Protein AF-A0A0N8R013-F1 (afdb_monomer)

InterPro domains:
  IPR040677 Large polyvalent protein-associated domain 7 [PF18821] (112-207)

Foldseek 3Di:
DLVVLVVPDPDPVVNVVVVVVVVVVVVVVVVVVVVVVVVVCVVCVVVVNNDPDDPLVVLVVVLVVQDQVSLLVLLVVVVVVCVVPPDPDDDAAAKKFDDDSQTATQDDDPQWDWDADSSSKIFTDGPNHGQWIDSRRMIHGDQADPDPVRLVSLLVVQVVRQRTPQPAIDTGHDPVSLLSNLLSQLVCVLVPDPGHRDHDDPVSNVSSVVSNVVSCVVVVVVPPPPPPPDDDDDDDDDDDDDDDDDDDDDDDD

Sequence (253 aa):
MKADVKRSQHDPLLRKLLYRVAEFDRMKAMAELRIELRDERQALAENGLLRPLAYRPWVEQQALRGDVAAVSQLRGFVYREKRKGRTPDGGFDRLIQCGQADDSAVYHLRSYTSHLHRDGTVEYLRDGRAGVIDRGDFVHVKPGFNDDDELDNYRLAANLVSTKSGDAVRIIGDDQFVDQVLDAGCGVNHRGSQYVFQVTDPDQMARYDVIEKDHRQYYGYDEPEVSTHSPARHDPVEDVPDDDYQPPRPFVG

Radius of gyration: 36.36 Å; Cα contacts (8 Å, |Δi|>4): 286; chains: 1; bounding box: 76×86×110 Å

Solvent-accessible surface area (backbone atoms only — not comparable to full-atom values): 14776 Å² total; per-residue (Å²): 107,76,71,52,44,65,74,74,42,86,55,68,68,60,42,55,51,53,52,50,50,57,49,48,52,50,52,50,54,53,49,53,53,50,50,52,55,47,53,52,49,48,53,30,47,77,70,63,58,68,51,81,68,56,69,67,66,44,33,53,54,39,30,76,74,50,37,42,70,28,33,46,50,30,34,52,53,46,54,59,53,45,72,76,55,84,69,80,85,70,91,75,70,38,30,36,38,39,30,88,81,32,62,54,56,81,77,87,46,98,80,40,52,74,47,78,45,90,55,37,36,35,34,33,21,43,99,89,41,71,30,35,38,38,59,43,35,37,36,39,49,44,78,45,62,102,54,100,58,42,59,52,37,33,35,50,50,28,55,54,52,15,64,31,83,58,86,34,25,42,74,42,55,56,72,68,58,46,50,50,35,43,49,28,21,43,57,44,45,75,68,65,50,98,42,63,51,62,62,64,41,70,68,58,39,58,50,38,61,52,48,43,52,53,49,33,64,74,73,48,74,76,60,72,85,76,75,85,72,75,82,78,82,83,78,89,79,90,80,86,81,88,82,91,85,83,84,86,79,87,85,87,133

Organism: Pseudomonas cannabina (NCBI:txid86840)

Structure (mmCIF, N/CA/C/O backbone):
data_AF-A0A0N8R013-F1
#
_entry.id   AF-A0A0N8R013-F1
#
loop_
_atom_site.group_PDB
_atom_site.id
_atom_site.type_symbol
_atom_site.label_atom_id
_atom_site.label_alt_id
_atom_site.label_comp_id
_atom_site.label_asym_id
_atom_site.label_entity_id
_atom_site.label_seq_id
_atom_site.pdbx_PDB_ins_code
_atom_site.Cartn_x
_atom_site.Cartn_y
_atom_site.Cartn_z
_atom_site.occupancy
_atom_site.B_iso_or_equiv
_atom_site.auth_seq_id
_atom_site.auth_comp_id
_atom_site.auth_asym_id
_atom_site.auth_atom_id
_atom_site.pdbx_PDB_model_num
ATOM 1 N N . MET A 1 1 ? -40.712 12.453 39.302 1.00 65.19 1 MET A N 1
ATOM 2 C CA . MET A 1 1 ? -41.596 11.470 39.975 1.00 65.19 1 MET A CA 1
ATOM 3 C C . MET A 1 1 ? -41.711 11.668 41.495 1.00 65.19 1 MET A C 1
ATOM 5 O O . MET A 1 1 ? -42.765 12.098 41.935 1.00 65.19 1 MET A O 1
ATOM 9 N N . LYS A 1 2 ? -40.688 11.418 42.342 1.00 68.75 2 LYS A N 1
ATOM 10 C CA . LYS A 1 2 ? -40.836 11.578 43.819 1.00 68.75 2 LYS A CA 1
ATOM 11 C C . LYS A 1 2 ? -41.157 13.021 44.269 1.00 68.75 2 LYS A C 1
ATOM 13 O O . LYS A 1 2 ? -41.938 13.209 45.197 1.00 68.75 2 LYS A O 1
ATOM 18 N N . ALA A 1 3 ? -40.588 14.032 43.603 1.00 71.62 3 ALA A N 1
ATOM 19 C CA . ALA A 1 3 ? -40.887 15.447 43.863 1.00 71.62 3 ALA A CA 1
ATOM 20 C C . ALA A 1 3 ? -42.329 15.828 43.472 1.00 71.62 3 ALA A C 1
ATOM 22 O O . ALA A 1 3 ? -42.979 16.598 44.178 1.00 71.62 3 ALA A O 1
ATOM 23 N N . ASP A 1 4 ? -42.849 15.219 42.405 1.00 74.00 4 ASP A N 1
ATOM 24 C CA . ASP A 1 4 ? -44.206 15.446 41.898 1.00 74.00 4 ASP A CA 1
ATOM 25 C C . ASP A 1 4 ? -45.257 14.772 42.788 1.00 74.00 4 ASP A C 1
ATOM 27 O O . ASP A 1 4 ? -46.299 15.355 43.070 1.00 74.00 4 ASP A O 1
ATOM 31 N N . VAL A 1 5 ? -44.945 13.591 43.338 1.00 72.31 5 VAL A N 1
ATOM 32 C CA . VAL A 1 5 ? -45.775 12.882 44.333 1.00 72.31 5 VAL A CA 1
ATOM 33 C C . VAL A 1 5 ? -45.939 13.702 45.621 1.00 72.31 5 VAL A C 1
ATOM 35 O O . VAL A 1 5 ? -47.019 13.730 46.208 1.00 72.31 5 VAL A O 1
ATOM 38 N N . LYS A 1 6 ? -44.895 14.424 46.056 1.00 71.50 6 LYS A N 1
ATOM 39 C CA . LYS A 1 6 ? -44.961 15.302 47.239 1.00 71.50 6 LYS A CA 1
ATOM 40 C C . LYS A 1 6 ? -45.811 16.558 46.999 1.00 71.50 6 LYS A C 1
ATOM 42 O O . LYS A 1 6 ? -46.414 17.051 47.948 1.00 71.50 6 LYS A O 1
ATOM 47 N N . ARG A 1 7 ? -45.839 17.070 45.762 1.00 72.38 7 ARG A N 1
ATOM 48 C CA . ARG A 1 7 ? -46.610 18.262 45.360 1.00 72.38 7 ARG A CA 1
ATOM 49 C C . ARG A 1 7 ? -48.082 17.962 45.066 1.00 72.38 7 ARG A C 1
ATOM 51 O O . ARG A 1 7 ? -48.918 18.815 45.321 1.00 72.38 7 ARG A O 1
ATOM 58 N N . SER A 1 8 ? -48.387 16.778 44.539 1.00 75.31 8 SER A N 1
ATOM 59 C CA . SER A 1 8 ? -49.737 16.408 44.083 1.00 75.31 8 SER A CA 1
ATOM 60 C C . SER A 1 8 ? -50.590 15.704 45.138 1.00 75.31 8 SER A C 1
ATOM 62 O O . SER A 1 8 ? -51.810 15.786 45.062 1.00 75.31 8 SER A O 1
ATOM 64 N N . GLN A 1 9 ? -49.982 15.019 46.116 1.00 73.44 9 GLN A N 1
ATOM 65 C CA . GLN A 1 9 ? -50.720 14.195 47.079 1.00 73.44 9 GLN A CA 1
ATOM 66 C C . GLN A 1 9 ? -50.457 14.612 48.531 1.00 73.44 9 GLN A C 1
ATOM 68 O O . GLN A 1 9 ? -49.343 14.483 49.062 1.00 73.44 9 GLN A O 1
ATOM 73 N N . HIS A 1 10 ? -51.509 15.099 49.197 1.00 74.94 10 HIS A N 1
ATOM 74 C CA . HIS A 1 10 ? -51.456 15.535 50.595 1.00 74.94 10 HIS A CA 1
ATOM 75 C C . HIS A 1 10 ? -51.678 14.410 51.615 1.00 74.94 10 HIS A C 1
ATOM 77 O O . HIS A 1 10 ? -51.110 14.508 52.703 1.00 74.94 10 HIS A O 1
ATOM 83 N N . ASP A 1 11 ? -52.371 13.322 51.253 1.00 88.44 11 ASP A N 1
ATOM 84 C CA . ASP A 1 11 ? -52.538 12.145 52.118 1.00 88.44 11 ASP A CA 1
ATOM 85 C C . ASP A 1 11 ? -51.186 11.417 52.353 1.00 88.44 11 ASP A C 1
ATOM 87 O O . ASP A 1 11 ? -50.547 10.958 51.393 1.00 88.44 11 ASP A O 1
ATOM 91 N N . PRO A 1 12 ? -50.722 11.290 53.616 1.00 85.56 12 PRO A N 1
ATOM 92 C CA . PRO A 1 12 ? -49.479 10.601 53.961 1.00 85.56 12 PRO A CA 1
ATOM 93 C C . PRO A 1 12 ? -49.432 9.123 53.551 1.00 85.56 12 PRO A C 1
ATOM 95 O O . PRO A 1 12 ? -48.361 8.636 53.168 1.00 85.56 12 PRO A O 1
ATOM 98 N N . LEU A 1 13 ? -50.555 8.401 53.636 1.00 89.19 13 LEU A N 1
ATOM 99 C CA . LEU A 1 13 ? -50.599 6.965 53.350 1.00 89.19 13 LEU A CA 1
ATOM 100 C C . LEU A 1 13 ? -50.433 6.720 51.847 1.00 89.19 13 LEU A C 1
ATOM 102 O O . LEU A 1 13 ? -49.587 5.923 51.430 1.00 89.19 13 LEU A O 1
ATOM 106 N N . LEU A 1 14 ? -51.167 7.483 51.035 1.00 85.19 14 LEU A N 1
ATOM 107 C CA . LEU A 1 14 ? -51.080 7.436 49.579 1.00 85.19 14 LEU A CA 1
ATOM 108 C C . LEU A 1 14 ? -49.683 7.829 49.079 1.00 85.19 14 LEU A C 1
ATOM 110 O O . LEU A 1 14 ? -49.119 7.169 48.207 1.00 85.19 14 LEU A O 1
ATOM 114 N N . ARG A 1 15 ? -49.060 8.842 49.693 1.00 85.75 15 ARG A N 1
ATOM 115 C CA . ARG A 1 15 ? -47.679 9.242 49.382 1.00 85.75 15 ARG A CA 1
ATOM 116 C C . ARG A 1 15 ? -46.680 8.105 49.617 1.00 85.75 15 ARG A C 1
ATOM 118 O O . ARG A 1 15 ? -45.784 7.890 48.801 1.00 85.75 15 ARG A O 1
ATOM 125 N N . LYS A 1 16 ? -46.837 7.357 50.716 1.00 88.81 16 LYS A N 1
ATOM 126 C CA . LYS A 1 16 ? -45.986 6.202 51.044 1.00 88.81 16 LYS A CA 1
ATOM 127 C C . LYS A 1 16 ? -46.142 5.074 50.023 1.00 88.81 16 LYS A C 1
ATOM 129 O O . LYS A 1 16 ? -45.138 4.480 49.636 1.00 88.81 16 LYS A O 1
ATOM 134 N N . LEU A 1 17 ? -47.366 4.805 49.566 1.00 89.06 17 LEU A N 1
ATOM 135 C CA . LEU A 1 17 ? -47.630 3.824 48.509 1.00 89.06 17 LEU A CA 1
ATOM 136 C C . LEU A 1 17 ? -46.992 4.246 47.181 1.00 89.06 17 LEU A C 1
ATOM 138 O O . LEU A 1 17 ? -46.259 3.464 46.581 1.00 89.06 17 LEU A O 1
ATOM 142 N N . LEU A 1 18 ? -47.168 5.503 46.773 1.00 87.56 18 LEU A N 1
ATOM 143 C CA . LEU A 1 18 ? -46.591 6.028 45.532 1.00 87.56 18 LEU A CA 1
ATOM 144 C C . LEU A 1 18 ? -45.057 6.027 45.538 1.00 87.56 18 LEU A C 1
ATOM 146 O O . LEU A 1 18 ? -44.434 5.786 44.507 1.00 87.56 18 LEU A O 1
ATOM 150 N N . TYR A 1 19 ? -44.420 6.240 46.693 1.00 88.50 19 TYR A N 1
ATOM 151 C CA . TYR A 1 19 ? -42.968 6.089 46.804 1.00 88.50 19 TYR A CA 1
ATOM 152 C C . TYR A 1 19 ? -42.493 4.650 46.627 1.00 88.50 19 TYR A C 1
ATOM 154 O O . TYR A 1 19 ? -41.439 4.457 46.024 1.00 88.50 19 TYR A O 1
ATOM 162 N N . ARG A 1 20 ? -43.254 3.665 47.119 1.00 90.75 20 ARG A N 1
ATOM 163 C CA . ARG A 1 20 ? -42.946 2.244 46.913 1.00 90.75 20 ARG A CA 1
ATOM 164 C C . ARG A 1 20 ? -43.114 1.839 45.453 1.00 90.75 20 ARG A C 1
ATOM 166 O O . ARG A 1 20 ? -42.266 1.126 44.938 1.00 90.75 20 ARG A O 1
ATOM 173 N N . VAL A 1 21 ? -44.149 2.342 44.778 1.00 91.69 21 VAL A N 1
ATOM 174 C CA . VAL A 1 21 ? -44.335 2.134 43.331 1.00 91.69 21 VAL A CA 1
ATOM 175 C C . VAL A 1 21 ? -43.169 2.745 42.552 1.00 91.69 21 VAL A C 1
ATOM 177 O O . VAL A 1 21 ? -42.536 2.051 41.772 1.00 91.69 21 VAL A O 1
ATOM 180 N N . ALA A 1 22 ? -42.780 3.989 42.852 1.00 89.06 22 ALA A N 1
ATOM 181 C CA . ALA A 1 22 ? -41.621 4.625 42.217 1.00 89.06 22 ALA A CA 1
ATOM 182 C C . ALA A 1 22 ? -40.300 3.867 42.448 1.00 89.06 22 ALA A C 1
ATOM 184 O O . ALA A 1 22 ? -39.391 3.908 41.620 1.00 89.06 22 ALA A O 1
ATOM 185 N N . GLU A 1 23 ? -40.153 3.229 43.609 1.00 89.81 23 GLU A N 1
ATOM 186 C CA . GLU A 1 23 ? -39.003 2.382 43.914 1.00 89.81 23 GLU A CA 1
ATOM 187 C C . GLU A 1 23 ? -39.045 1.068 43.130 1.00 89.81 23 GLU A C 1
ATOM 189 O O . GLU A 1 23 ? -38.030 0.676 42.559 1.00 89.81 23 GLU A O 1
ATOM 194 N N . PHE A 1 24 ? -40.216 0.441 43.029 1.00 94.56 24 PHE A N 1
ATOM 195 C CA . PHE A 1 24 ? -40.428 -0.747 42.210 1.00 94.56 24 PHE A CA 1
ATOM 196 C C . PHE A 1 24 ? -40.159 -0.472 40.726 1.00 94.56 24 PHE A C 1
ATOM 198 O O . PHE A 1 24 ? -39.414 -1.219 40.100 1.00 94.56 24 PHE A O 1
ATOM 205 N N . ASP A 1 25 ? -40.665 0.636 40.186 1.00 90.88 25 ASP A N 1
ATOM 206 C CA . ASP A 1 25 ? -40.427 1.042 38.797 1.00 90.88 25 ASP A CA 1
ATOM 207 C C . ASP A 1 25 ? -38.938 1.279 38.534 1.00 90.88 25 ASP A C 1
ATOM 209 O O . ASP A 1 25 ? -38.401 0.866 37.507 1.00 90.88 25 ASP A O 1
ATOM 213 N N . ARG A 1 26 ? -38.226 1.874 39.501 1.00 91.69 26 ARG A N 1
ATOM 214 C CA . ARG A 1 26 ? -36.769 2.021 39.426 1.00 91.69 26 ARG A CA 1
ATOM 215 C C . ARG A 1 26 ? -36.068 0.662 39.418 1.00 91.69 26 ARG A C 1
ATOM 217 O O . ARG A 1 26 ? -35.121 0.482 38.658 1.00 91.69 26 ARG A O 1
ATOM 224 N N . MET A 1 27 ? -36.499 -0.280 40.257 1.00 93.19 27 MET A N 1
ATOM 225 C CA . MET A 1 27 ? -35.933 -1.633 40.287 1.00 93.19 27 MET A CA 1
ATOM 226 C C . MET A 1 27 ? -36.203 -2.386 38.984 1.00 93.19 27 MET A C 1
ATOM 228 O O . MET A 1 27 ? -35.297 -3.046 38.479 1.00 93.19 27 MET A O 1
ATOM 232 N N . LYS A 1 28 ? -37.406 -2.242 38.421 1.00 95.88 28 LYS A N 1
ATOM 233 C CA . LYS A 1 28 ? -37.788 -2.816 37.132 1.00 95.88 28 LYS A CA 1
ATOM 234 C C . LYS A 1 28 ? -36.917 -2.262 36.003 1.00 95.88 28 LYS A C 1
ATOM 236 O O . LYS A 1 28 ? -36.268 -3.047 35.323 1.00 95.88 28 LYS A O 1
ATOM 241 N N . ALA A 1 29 ? -36.788 -0.939 35.902 1.00 92.81 29 ALA A N 1
ATOM 242 C CA . ALA A 1 29 ? -35.924 -0.298 34.909 1.00 92.81 29 ALA A CA 1
ATOM 243 C C . ALA A 1 29 ? -34.449 -0.715 35.063 1.00 92.81 29 ALA A C 1
ATOM 245 O O . ALA A 1 29 ? -33.752 -0.962 34.085 1.00 92.81 29 ALA A O 1
ATOM 246 N N . MET A 1 30 ? -33.955 -0.854 36.300 1.00 92.50 30 MET A N 1
ATOM 247 C CA . MET A 1 30 ? -32.600 -1.366 36.547 1.00 92.50 30 MET A CA 1
ATOM 248 C C . MET A 1 30 ? -32.435 -2.842 36.161 1.00 92.50 30 MET A C 1
ATOM 250 O O . MET A 1 30 ? -31.331 -3.249 35.803 1.00 92.50 30 MET A O 1
ATOM 254 N N . ALA A 1 31 ? -33.482 -3.659 36.288 1.00 93.44 31 ALA A N 1
ATOM 255 C CA . ALA A 1 31 ? -33.454 -5.059 35.881 1.00 93.44 31 ALA A CA 1
ATOM 256 C C . ALA A 1 31 ? -33.470 -5.194 34.353 1.00 93.44 31 ALA A C 1
ATOM 258 O O . ALA A 1 31 ? -32.669 -5.956 33.823 1.00 93.44 31 ALA A O 1
ATOM 259 N N . GLU A 1 32 ? -34.302 -4.410 33.665 1.00 95.50 32 GLU A N 1
ATOM 260 C CA . GLU A 1 32 ? -34.351 -4.333 32.197 1.00 95.50 32 GLU A CA 1
ATOM 261 C C . GLU A 1 32 ? -32.985 -3.925 31.626 1.00 95.50 32 GLU A C 1
ATOM 263 O O . GLU A 1 32 ? -32.400 -4.683 30.856 1.00 95.50 32 GLU A O 1
ATOM 268 N N . LEU A 1 33 ? -32.383 -2.843 32.136 1.00 93.12 33 LEU A N 1
ATOM 269 C CA . LEU A 1 33 ? -31.037 -2.406 31.730 1.00 93.12 33 LEU A CA 1
ATOM 270 C C . LEU A 1 33 ? -29.953 -3.474 31.947 1.00 93.12 33 LEU A C 1
ATOM 272 O O . LEU A 1 33 ? -28.974 -3.544 31.210 1.00 93.12 33 LEU A O 1
ATOM 276 N N . ARG A 1 34 ? -30.078 -4.307 32.988 1.00 93.06 34 ARG A N 1
ATOM 277 C CA . ARG A 1 34 ? -29.119 -5.397 33.238 1.00 93.06 34 ARG A CA 1
ATOM 278 C C . ARG A 1 34 ? -29.273 -6.547 32.253 1.00 93.06 34 ARG A C 1
ATOM 280 O O . ARG A 1 34 ? -28.273 -7.201 31.969 1.00 93.06 34 ARG A O 1
ATOM 287 N N . ILE A 1 35 ? -30.495 -6.817 31.803 1.00 94.75 35 ILE A N 1
ATOM 288 C CA . ILE A 1 35 ? -30.769 -7.824 30.777 1.00 94.75 35 ILE A CA 1
ATOM 289 C C . ILE A 1 35 ? -30.205 -7.324 29.447 1.00 94.75 35 ILE A C 1
ATOM 291 O O . ILE A 1 35 ? -29.377 -8.016 28.868 1.00 94.75 35 ILE A O 1
ATOM 295 N N . GLU A 1 36 ? -30.505 -6.082 29.060 1.00 93.00 36 GLU A N 1
ATOM 296 C CA . GLU A 1 36 ? -29.951 -5.452 27.852 1.00 93.00 36 GLU A CA 1
ATOM 297 C C . GLU A 1 36 ? -28.416 -5.478 27.843 1.00 93.00 36 GLU A C 1
ATOM 299 O O . GLU A 1 36 ? -27.806 -5.996 26.913 1.00 93.00 36 GLU A O 1
ATOM 304 N N . LEU A 1 37 ? -27.765 -5.036 28.927 1.00 90.06 37 LEU A N 1
ATOM 305 C CA . LEU A 1 37 ? -26.299 -5.074 29.035 1.00 90.06 37 LEU A CA 1
ATOM 306 C C . LEU A 1 37 ? -25.720 -6.491 28.982 1.00 90.06 37 LEU A C 1
ATOM 308 O O . LEU A 1 37 ? -24.569 -6.680 28.579 1.00 90.06 37 LEU A O 1
ATOM 312 N N . ARG A 1 38 ? -26.461 -7.492 29.463 1.00 91.75 38 ARG A N 1
ATOM 313 C CA . ARG A 1 38 ? -26.035 -8.890 29.388 1.00 91.75 38 ARG A CA 1
ATOM 314 C C . ARG A 1 38 ? -26.125 -9.391 27.951 1.00 91.75 38 ARG A C 1
ATOM 316 O O . ARG A 1 38 ? -25.170 -10.022 27.503 1.00 91.75 38 ARG A O 1
ATOM 323 N N . ASP A 1 39 ? -27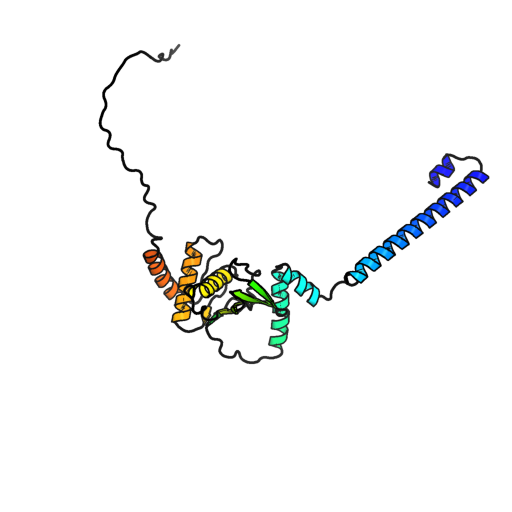.210 -9.081 27.256 1.00 91.81 39 ASP A N 1
ATOM 324 C CA . ASP A 1 39 ? -27.435 -9.482 25.870 1.00 91.81 39 ASP A CA 1
ATOM 325 C C . ASP A 1 39 ? -26.431 -8.790 24.934 1.00 91.81 39 ASP A C 1
ATOM 327 O O . ASP A 1 39 ? -25.806 -9.451 24.108 1.00 91.81 39 ASP A O 1
ATOM 331 N N . GLU A 1 40 ? -26.147 -7.499 25.140 1.00 86.81 40 GLU A N 1
ATOM 332 C CA . GLU A 1 40 ? -25.091 -6.770 24.422 1.00 86.81 40 GLU A CA 1
ATOM 333 C C . GLU A 1 40 ? -23.706 -7.388 24.648 1.00 86.81 40 GLU A C 1
ATOM 335 O O . GLU A 1 40 ? -22.945 -7.604 23.702 1.00 86.81 40 GLU A O 1
ATOM 340 N N . ARG A 1 41 ? -23.360 -7.718 25.901 1.00 84.00 41 ARG A N 1
ATOM 341 C CA . ARG A 1 41 ? -22.095 -8.405 26.206 1.00 84.00 41 ARG A CA 1
ATOM 342 C C . ARG A 1 41 ? -22.038 -9.781 25.562 1.00 84.00 41 ARG A C 1
ATOM 344 O O . ARG A 1 41 ? -20.975 -10.176 25.097 1.00 84.00 41 ARG A O 1
ATOM 351 N N . GLN A 1 42 ? -23.143 -10.513 25.535 1.00 84.06 42 GLN A N 1
ATOM 352 C CA . GLN A 1 42 ? -23.190 -11.818 24.896 1.00 84.06 42 GLN A CA 1
ATOM 353 C C . GLN A 1 42 ? -23.008 -11.695 23.377 1.00 84.06 42 GLN A C 1
ATOM 355 O O . GLN A 1 42 ? -22.158 -12.387 22.824 1.00 84.06 42 GLN A O 1
ATOM 360 N N . ALA A 1 43 ? -23.672 -10.736 22.730 1.00 84.31 43 ALA A N 1
ATOM 361 C CA . ALA A 1 43 ? -23.483 -10.446 21.311 1.00 84.31 43 ALA A CA 1
ATOM 362 C C . ALA A 1 43 ? -22.032 -10.038 20.991 1.00 84.31 43 ALA A C 1
ATOM 364 O O . ALA A 1 43 ? -21.447 -10.499 20.012 1.00 84.31 43 ALA A O 1
ATOM 365 N N . LEU A 1 44 ? -21.395 -9.214 21.830 1.00 80.31 44 LEU A N 1
ATOM 366 C CA . LEU A 1 44 ? -19.976 -8.869 21.674 1.00 80.31 44 LEU A CA 1
ATOM 367 C C . LEU A 1 44 ? -19.047 -10.078 21.886 1.00 80.31 44 LEU A C 1
ATOM 369 O O . LEU A 1 44 ? -18.001 -10.157 21.240 1.00 80.31 44 LEU A O 1
ATOM 373 N N . ALA A 1 45 ? -19.405 -11.020 22.765 1.00 77.81 45 ALA A N 1
ATOM 374 C CA . ALA A 1 45 ? -18.656 -12.259 22.984 1.00 77.81 45 ALA A CA 1
ATOM 375 C C . ALA A 1 45 ? -18.771 -13.224 21.805 1.00 77.81 45 ALA A C 1
ATOM 377 O O . ALA A 1 45 ? -17.749 -13.736 21.353 1.00 77.81 45 ALA A O 1
ATOM 378 N N . GLU A 1 46 ? -19.981 -13.433 21.289 1.00 77.06 46 GLU A N 1
ATOM 379 C CA . GLU A 1 46 ? -20.249 -14.273 20.117 1.00 77.06 46 GLU A CA 1
ATOM 380 C C . GLU A 1 46 ? -19.527 -13.736 18.873 1.00 77.06 46 GLU A C 1
ATOM 382 O O . GLU A 1 46 ? -18.934 -14.502 18.119 1.00 77.06 46 GLU A O 1
ATOM 387 N N . ASN A 1 47 ? -19.461 -12.409 18.728 1.00 75.25 47 ASN A N 1
ATOM 388 C CA . ASN A 1 47 ? -18.691 -11.741 17.676 1.00 75.25 47 ASN A CA 1
ATOM 389 C C . ASN A 1 47 ? -17.170 -11.696 17.940 1.00 75.25 47 ASN A C 1
ATOM 391 O O . ASN A 1 47 ? -16.419 -11.182 17.113 1.00 75.25 47 ASN A O 1
ATOM 395 N N . GLY A 1 48 ? -16.690 -12.174 19.095 1.00 71.06 48 GLY A N 1
ATOM 396 C CA . GLY A 1 48 ? -15.269 -12.138 19.468 1.00 71.06 48 GLY A CA 1
ATOM 397 C C . GLY A 1 48 ? -14.702 -10.735 19.743 1.00 71.06 48 GLY A C 1
ATOM 398 O O . GLY A 1 48 ? -13.492 -10.583 19.893 1.00 71.06 48 GLY A O 1
ATOM 399 N N . LEU A 1 49 ? -15.559 -9.714 19.842 1.00 73.38 49 LEU A N 1
ATOM 400 C CA . LEU A 1 49 ? -15.216 -8.301 20.061 1.00 73.38 49 LEU A CA 1
ATOM 401 C C . LEU A 1 49 ? -15.241 -7.892 21.542 1.00 73.38 49 LEU A C 1
ATOM 403 O O . LEU A 1 49 ? -14.959 -6.743 21.877 1.00 73.38 49 LEU A O 1
ATOM 407 N N . LEU A 1 50 ? -15.575 -8.821 22.446 1.00 67.69 50 LEU A N 1
ATOM 408 C CA . LEU A 1 50 ? -15.667 -8.568 23.889 1.00 67.69 50 LEU A CA 1
ATOM 409 C C . LEU A 1 50 ? -14.368 -8.014 24.485 1.00 67.69 50 LEU A C 1
ATOM 411 O O . LEU A 1 50 ? -14.387 -7.262 25.460 1.00 67.69 50 LEU A O 1
ATOM 415 N N . ARG A 1 51 ? -13.230 -8.426 23.922 1.00 69.06 51 ARG A N 1
ATOM 416 C CA . ARG A 1 51 ? -11.927 -7.847 24.230 1.00 69.06 51 ARG A CA 1
ATOM 417 C C . ARG A 1 51 ? -11.466 -7.021 23.039 1.00 69.06 51 ARG A C 1
ATOM 419 O O . ARG A 1 51 ? -11.577 -7.501 21.911 1.00 69.06 51 ARG A O 1
ATOM 426 N N . PRO A 1 52 ? -10.873 -5.837 23.280 1.00 71.25 52 PRO A N 1
ATOM 427 C CA . PRO A 1 52 ? -10.094 -5.166 22.257 1.00 71.25 52 PRO A CA 1
ATOM 428 C C . PRO A 1 52 ? -9.099 -6.159 21.658 1.00 71.25 52 PRO A C 1
ATOM 430 O O . PRO A 1 52 ? -8.431 -6.896 22.394 1.00 71.25 52 PRO A O 1
ATOM 433 N N . LEU A 1 53 ? -9.026 -6.194 20.329 1.00 76.06 53 LEU A N 1
ATOM 434 C CA . LEU A 1 53 ? -8.026 -6.989 19.630 1.00 76.06 53 LEU A CA 1
ATOM 435 C C . LEU A 1 53 ? -6.633 -6.622 20.147 1.00 76.06 53 LEU A C 1
ATOM 437 O O . LEU A 1 53 ? -6.353 -5.466 20.473 1.00 76.06 53 LEU A O 1
ATOM 441 N N . ALA A 1 54 ? -5.741 -7.610 20.200 1.00 83.88 54 ALA A N 1
ATOM 442 C CA . ALA A 1 54 ? -4.335 -7.315 20.427 1.00 83.88 54 ALA A CA 1
ATOM 443 C C . ALA A 1 54 ? -3.823 -6.386 19.311 1.00 83.88 54 ALA A C 1
ATOM 445 O O . ALA A 1 54 ? -4.295 -6.451 18.174 1.00 83.88 54 ALA A O 1
ATOM 446 N N . TYR A 1 55 ? -2.844 -5.537 19.635 1.00 86.69 55 TYR A N 1
ATOM 447 C CA . TYR A 1 55 ? -2.374 -4.483 18.729 1.00 86.69 55 TYR A CA 1
ATOM 448 C C . TYR A 1 55 ? -2.004 -5.013 17.335 1.00 86.69 55 TYR A C 1
ATOM 450 O O . TYR A 1 55 ? -2.441 -4.456 16.338 1.00 86.69 55 TYR A O 1
ATOM 458 N N . ARG A 1 56 ? -1.280 -6.138 17.250 1.00 87.38 56 ARG A N 1
ATOM 459 C CA . ARG A 1 56 ? -0.870 -6.728 15.964 1.00 87.38 56 ARG A CA 1
ATOM 460 C C . ARG A 1 56 ? -2.063 -7.215 15.109 1.00 87.38 56 ARG A C 1
ATOM 462 O O . ARG A 1 56 ? -2.181 -6.723 13.994 1.00 87.38 56 ARG A O 1
ATOM 469 N N . PRO A 1 57 ? -2.991 -8.061 15.606 1.00 87.88 57 PRO A N 1
ATOM 470 C CA . PRO A 1 57 ? -4.225 -8.394 14.880 1.00 87.88 57 PRO A CA 1
ATOM 471 C C . PRO A 1 57 ? -5.082 -7.187 14.476 1.00 87.88 57 PRO A C 1
ATOM 473 O O . PRO A 1 57 ? -5.708 -7.200 13.420 1.00 87.88 57 PRO A O 1
ATOM 476 N N . TRP A 1 58 ? -5.123 -6.137 15.302 1.00 89.81 58 TRP A N 1
ATOM 477 C CA . TRP A 1 58 ? -5.836 -4.907 14.955 1.00 89.81 58 TRP A CA 1
ATOM 478 C C . TRP A 1 58 ? -5.182 -4.184 13.769 1.00 89.81 58 TRP A C 1
ATOM 480 O O . TRP A 1 58 ? -5.891 -3.777 12.850 1.00 89.81 58 TRP A O 1
ATOM 490 N N . VAL A 1 59 ? -3.845 -4.085 13.751 1.00 91.06 59 VAL A N 1
ATOM 491 C CA . VAL A 1 59 ? -3.085 -3.526 12.619 1.00 91.06 59 VAL A CA 1
ATOM 492 C C . VAL A 1 59 ? -3.310 -4.364 11.357 1.00 91.06 59 VAL A C 1
ATOM 494 O O . VAL A 1 59 ? -3.569 -3.796 10.304 1.00 91.06 59 VAL A O 1
ATOM 497 N N . GLU A 1 60 ? -3.300 -5.699 11.449 1.00 89.31 60 GLU A N 1
ATOM 498 C CA . GLU A 1 60 ? -3.602 -6.582 10.308 1.00 89.31 60 GLU A CA 1
ATOM 499 C C . GLU A 1 60 ? -4.993 -6.289 9.712 1.00 89.31 60 GLU A C 1
ATOM 501 O O . GLU A 1 60 ? -5.137 -6.179 8.496 1.00 89.31 60 GLU A O 1
ATOM 506 N N . GLN A 1 61 ? -6.014 -6.085 10.554 1.00 88.56 61 GLN A N 1
ATOM 507 C CA . GLN A 1 61 ? -7.355 -5.719 10.086 1.00 88.56 61 GLN A CA 1
ATOM 508 C C . GLN A 1 61 ? -7.418 -4.327 9.452 1.00 88.56 61 GLN A C 1
ATOM 510 O O . GLN A 1 61 ? -8.133 -4.154 8.467 1.00 88.56 61 GLN A O 1
ATOM 515 N N . GLN A 1 62 ? -6.707 -3.333 9.997 1.00 90.00 62 GLN A N 1
ATOM 516 C CA . GLN A 1 62 ? -6.656 -2.002 9.379 1.00 90.00 62 GLN A CA 1
ATOM 517 C C . GLN A 1 62 ? -5.918 -2.039 8.036 1.00 90.00 62 GLN A C 1
ATOM 519 O O . GLN A 1 62 ? -6.372 -1.429 7.072 1.00 90.00 62 GLN A O 1
ATOM 524 N N . ALA A 1 63 ? -4.848 -2.825 7.929 1.00 88.75 63 ALA A N 1
ATOM 525 C CA . ALA A 1 63 ? -4.100 -2.974 6.688 1.00 88.75 63 ALA A CA 1
ATOM 526 C C . ALA A 1 63 ? -4.948 -3.647 5.590 1.00 88.75 63 ALA A C 1
ATOM 528 O O . ALA A 1 63 ? -4.944 -3.198 4.448 1.00 88.75 63 ALA A O 1
ATOM 529 N N . LEU A 1 64 ? -5.772 -4.645 5.942 1.00 86.38 64 LEU A N 1
ATOM 530 C CA . LEU A 1 64 ? -6.757 -5.236 5.019 1.00 86.38 64 LEU A CA 1
ATOM 531 C C . LEU A 1 64 ? -7.844 -4.251 4.567 1.00 86.38 64 LEU A C 1
ATOM 533 O O . LEU A 1 64 ? -8.410 -4.419 3.491 1.00 86.38 64 LEU A O 1
ATOM 537 N N . ARG A 1 65 ? -8.143 -3.225 5.371 1.00 86.62 65 ARG A N 1
ATOM 538 C CA . ARG A 1 65 ? -9.041 -2.124 4.983 1.00 86.62 65 ARG A CA 1
ATOM 539 C C . ARG A 1 65 ? -8.359 -1.087 4.084 1.00 86.62 65 ARG A C 1
ATOM 541 O O . ARG A 1 65 ? -9.031 -0.157 3.651 1.00 86.62 65 ARG A O 1
ATOM 548 N N . GLY A 1 66 ? -7.062 -1.241 3.809 1.00 82.75 66 GLY A N 1
ATOM 549 C CA . GLY A 1 66 ? -6.276 -0.336 2.973 1.00 82.75 66 GLY A CA 1
ATOM 550 C C . GLY A 1 66 ? -5.609 0.816 3.730 1.00 82.75 66 GLY A C 1
ATOM 551 O O . GLY A 1 66 ? -5.155 1.761 3.092 1.00 82.75 66 GLY A O 1
ATOM 552 N N . ASP A 1 67 ? -5.539 0.772 5.067 1.00 87.81 67 ASP A N 1
ATOM 553 C CA . ASP A 1 67 ? -4.827 1.792 5.845 1.00 87.81 67 ASP A CA 1
ATOM 554 C C . ASP A 1 67 ? -3.308 1.686 5.618 1.00 87.81 67 ASP A C 1
ATOM 556 O O . ASP A 1 67 ? -2.666 0.704 6.007 1.00 87.81 67 ASP A O 1
ATOM 560 N N . VAL A 1 68 ? -2.733 2.724 5.004 1.00 86.75 68 VAL A N 1
ATOM 561 C CA . VAL A 1 68 ? -1.300 2.816 4.691 1.00 86.75 68 VAL A CA 1
ATOM 562 C C . VAL A 1 68 ? -0.452 2.749 5.955 1.00 86.75 68 VAL A C 1
ATOM 564 O O . VAL A 1 68 ? 0.515 1.994 6.003 1.00 86.75 68 VAL A O 1
ATOM 567 N N . ALA A 1 69 ? -0.845 3.462 7.015 1.00 88.44 69 ALA A N 1
ATOM 568 C CA . ALA A 1 69 ? -0.093 3.477 8.265 1.00 88.44 69 ALA A CA 1
ATOM 569 C C . ALA A 1 69 ? -0.084 2.090 8.923 1.00 88.44 69 ALA A C 1
ATOM 571 O O . ALA A 1 69 ? 0.892 1.706 9.571 1.00 88.44 69 ALA A O 1
ATOM 572 N N . ALA A 1 70 ? -1.148 1.309 8.727 1.00 89.38 70 ALA A N 1
ATOM 573 C CA . ALA A 1 70 ? -1.203 -0.064 9.198 1.00 8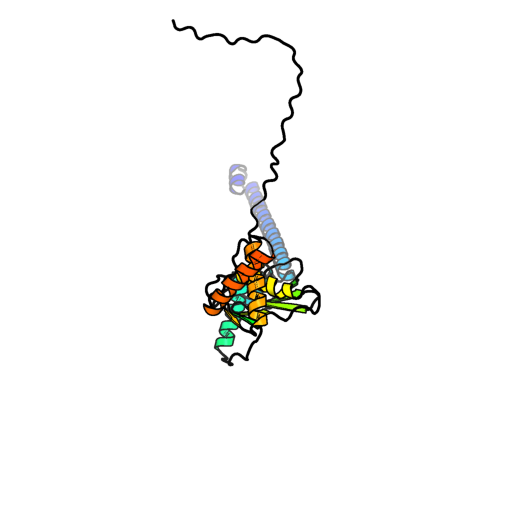9.38 70 ALA A CA 1
ATOM 574 C C . ALA A 1 70 ? -0.278 -0.994 8.392 1.00 89.38 70 ALA A C 1
ATOM 576 O O . ALA A 1 70 ? 0.437 -1.795 8.997 1.00 89.38 70 ALA A O 1
ATOM 577 N N . VAL A 1 71 ? -0.223 -0.857 7.061 1.00 87.06 71 VAL A N 1
ATOM 578 C CA . VAL A 1 71 ? 0.743 -1.584 6.211 1.00 87.06 71 VAL A CA 1
ATOM 579 C C . VAL A 1 71 ? 2.182 -1.245 6.623 1.00 87.06 71 VAL A C 1
ATOM 581 O O . VAL A 1 71 ? 2.971 -2.156 6.890 1.00 87.06 71 VAL A O 1
ATOM 584 N N . SER A 1 72 ? 2.496 0.043 6.794 1.00 86.75 72 SER A N 1
ATOM 585 C CA . SER A 1 72 ? 3.786 0.516 7.315 1.00 86.75 72 SER A CA 1
ATOM 586 C C . SER A 1 72 ? 4.128 -0.091 8.670 1.00 86.75 72 SER A C 1
ATOM 588 O O . SER A 1 72 ? 5.259 -0.509 8.923 1.00 86.75 72 SER A O 1
ATOM 590 N N . GLN A 1 73 ? 3.144 -0.187 9.564 1.00 90.81 73 GLN A N 1
ATOM 591 C CA . GLN A 1 73 ? 3.344 -0.746 10.893 1.00 90.81 73 GLN A CA 1
ATOM 592 C C . GLN A 1 73 ? 3.644 -2.255 10.849 1.00 90.81 73 GLN A C 1
ATOM 594 O O . GLN A 1 73 ? 4.505 -2.713 11.611 1.00 90.81 73 GLN A O 1
ATOM 599 N N . LEU A 1 74 ? 2.998 -3.022 9.954 1.00 89.75 74 LEU A N 1
ATOM 600 C CA . LEU A 1 74 ? 3.322 -4.439 9.720 1.00 89.75 74 LEU A CA 1
ATOM 601 C C . LEU A 1 74 ? 4.772 -4.601 9.248 1.00 89.75 74 LEU A C 1
ATOM 603 O O . LEU A 1 74 ? 5.525 -5.379 9.842 1.00 89.75 74 LEU A O 1
ATOM 607 N N . ARG A 1 75 ? 5.189 -3.794 8.265 1.00 86.50 75 ARG A N 1
ATOM 608 C CA . ARG A 1 75 ? 6.572 -3.768 7.759 1.00 86.50 75 ARG A CA 1
ATOM 609 C C . ARG A 1 75 ? 7.563 -3.366 8.852 1.00 86.50 75 ARG A C 1
ATOM 611 O O . ARG A 1 75 ? 8.602 -4.001 9.031 1.00 86.50 75 ARG A O 1
ATOM 618 N N . GLY A 1 76 ? 7.205 -2.389 9.684 1.00 85.75 76 GLY A N 1
ATOM 619 C CA . GLY A 1 76 ? 7.985 -1.948 10.841 1.00 85.75 76 GLY A CA 1
ATOM 620 C C . GLY A 1 76 ? 8.260 -3.052 11.870 1.00 85.75 76 GLY A C 1
ATOM 621 O O . GLY A 1 76 ? 9.349 -3.088 12.461 1.00 85.75 76 GLY A O 1
ATOM 622 N N . PHE A 1 77 ? 7.319 -3.981 12.081 1.00 87.06 77 PHE A N 1
ATOM 623 C CA . PHE A 1 77 ? 7.560 -5.162 12.919 1.00 87.06 77 PHE A CA 1
ATOM 624 C C . PHE A 1 77 ? 8.636 -6.063 12.308 1.00 87.06 77 PHE A C 1
ATOM 626 O O . PHE A 1 77 ? 9.586 -6.432 13.002 1.00 87.06 77 PHE A O 1
ATOM 633 N N . VAL A 1 78 ? 8.542 -6.332 11.005 1.00 84.06 78 VAL A N 1
ATOM 634 C CA . VAL A 1 78 ? 9.498 -7.166 10.266 1.00 84.06 78 VAL A CA 1
ATOM 635 C C . VAL A 1 78 ? 10.883 -6.528 10.233 1.00 84.06 78 VAL A C 1
ATOM 637 O O . VAL A 1 78 ? 11.867 -7.204 10.523 1.00 84.06 78 VAL A O 1
ATOM 640 N N . TYR A 1 79 ? 10.997 -5.223 9.968 1.00 81.56 79 TYR A N 1
ATOM 641 C CA . TYR A 1 79 ? 12.283 -4.516 10.005 1.00 81.56 79 TYR A CA 1
ATOM 642 C C . TYR A 1 79 ? 12.953 -4.612 11.381 1.00 81.56 79 TYR A C 1
ATOM 644 O O . TYR A 1 79 ? 14.173 -4.766 11.485 1.00 81.56 79 TYR A O 1
ATOM 652 N N . ARG A 1 80 ? 12.170 -4.548 12.466 1.00 80.69 80 ARG A N 1
ATOM 653 C CA . ARG A 1 80 ? 12.685 -4.709 13.834 1.00 80.69 80 ARG A CA 1
ATOM 654 C C . ARG A 1 80 ? 13.174 -6.134 14.100 1.00 80.69 80 ARG A C 1
ATOM 656 O O . ARG A 1 80 ? 14.150 -6.296 14.830 1.00 80.69 80 ARG A O 1
ATOM 663 N N . GLU A 1 81 ? 12.516 -7.138 13.530 1.00 80.38 81 GLU A N 1
ATOM 664 C CA . GLU A 1 81 ? 12.928 -8.542 13.612 1.00 80.38 81 GLU A CA 1
ATOM 665 C C . GLU A 1 81 ? 14.184 -8.811 12.764 1.00 80.38 81 GLU A C 1
ATOM 667 O O . GLU A 1 81 ? 15.164 -9.333 13.292 1.00 80.38 81 GLU A O 1
ATOM 672 N N . LYS A 1 82 ? 14.230 -8.351 11.505 1.00 72.62 82 LYS A N 1
ATOM 673 C CA . LYS A 1 82 ? 15.395 -8.482 10.609 1.00 72.62 82 LYS A CA 1
ATOM 674 C C . LYS A 1 82 ? 16.639 -7.768 11.142 1.00 72.62 82 LYS A C 1
ATOM 676 O O . LYS A 1 82 ? 17.737 -8.306 11.050 1.00 72.62 82 LYS A O 1
ATOM 681 N N . ARG A 1 83 ? 16.497 -6.612 11.808 1.00 66.31 83 ARG A N 1
ATOM 682 C CA . ARG A 1 83 ? 17.632 -5.959 12.497 1.00 66.31 83 ARG A CA 1
ATOM 683 C C . ARG A 1 83 ? 18.270 -6.826 13.586 1.00 66.31 83 ARG A C 1
ATOM 685 O O . ARG A 1 83 ? 19.435 -6.609 13.907 1.00 66.31 83 ARG A O 1
ATOM 692 N N . LYS A 1 84 ? 17.534 -7.781 14.165 1.00 61.47 84 LYS A N 1
ATOM 693 C CA . LYS A 1 84 ? 18.060 -8.702 15.186 1.00 61.47 84 LYS A CA 1
ATOM 694 C C . LYS A 1 84 ? 18.780 -9.914 14.587 1.00 61.47 84 LYS A C 1
ATOM 696 O O . LYS A 1 84 ? 19.573 -10.530 15.289 1.00 61.47 84 LYS A O 1
ATOM 701 N N . GLY A 1 85 ? 18.541 -10.233 13.316 1.00 55.09 85 GLY A N 1
ATOM 702 C CA . GLY A 1 85 ? 19.189 -11.320 12.585 1.00 55.09 85 GLY A CA 1
ATOM 703 C C . GLY A 1 85 ? 19.744 -10.798 11.267 1.00 55.09 85 GLY A C 1
ATOM 704 O O . GLY A 1 85 ? 19.093 -10.900 10.235 1.00 55.09 85 GLY A O 1
ATOM 705 N N . ARG A 1 86 ? 20.935 -10.195 11.301 1.00 40.69 86 ARG A N 1
ATOM 706 C CA . ARG A 1 86 ? 21.590 -9.663 10.102 1.00 40.69 86 ARG A CA 1
ATOM 707 C C . ARG A 1 86 ? 22.143 -10.822 9.267 1.00 40.69 86 ARG A C 1
ATOM 709 O O . ARG A 1 86 ? 23.279 -11.239 9.462 1.00 40.69 86 ARG A O 1
ATOM 716 N N . THR A 1 87 ? 21.331 -11.345 8.356 1.00 40.78 87 THR A N 1
ATOM 717 C CA . THR A 1 87 ? 21.796 -12.169 7.231 1.00 40.78 87 THR A CA 1
ATOM 718 C C . THR A 1 87 ? 22.055 -11.233 6.046 1.00 40.78 87 THR A C 1
ATOM 720 O O . THR A 1 87 ? 21.240 -10.339 5.821 1.00 40.78 87 THR A O 1
ATOM 723 N N . PRO A 1 88 ? 23.188 -11.358 5.332 1.00 44.34 88 PRO A N 1
ATOM 724 C CA . PRO A 1 88 ? 23.471 -10.522 4.171 1.00 44.34 88 PRO A CA 1
ATOM 725 C C . PRO A 1 88 ? 22.457 -10.805 3.058 1.00 44.34 88 PRO A C 1
ATOM 727 O O . PRO A 1 88 ? 22.109 -11.964 2.826 1.00 44.34 88 PRO A O 1
ATOM 730 N N . ASP A 1 89 ? 21.987 -9.736 2.412 1.00 44.78 89 ASP A N 1
ATOM 731 C CA . ASP A 1 89 ? 21.091 -9.777 1.258 1.00 44.78 89 ASP A CA 1
ATOM 732 C C . ASP A 1 89 ? 21.656 -10.730 0.199 1.00 44.78 89 ASP A C 1
ATOM 734 O O . ASP A 1 89 ? 22.720 -10.498 -0.379 1.00 44.78 89 ASP A O 1
ATOM 738 N N . GLY A 1 90 ? 20.964 -11.851 -0.006 1.00 44.41 90 GLY A N 1
ATOM 739 C CA . GLY A 1 90 ? 21.220 -12.730 -1.138 1.00 44.41 90 GLY A CA 1
ATOM 740 C C . GLY A 1 90 ? 20.887 -11.975 -2.418 1.00 44.41 90 GLY A C 1
ATOM 741 O O . GLY A 1 90 ? 19.883 -11.273 -2.450 1.00 44.41 90 GLY A O 1
ATOM 742 N N . GLY A 1 91 ? 21.739 -12.096 -3.438 1.00 53.34 91 GLY A N 1
ATOM 743 C CA . GLY A 1 91 ? 21.603 -11.400 -4.717 1.00 53.34 91 GLY A CA 1
ATOM 744 C C . GLY A 1 91 ? 20.190 -11.514 -5.280 1.00 53.34 91 GLY A C 1
ATOM 745 O O . GLY A 1 91 ? 19.795 -12.566 -5.780 1.00 53.34 91 GLY A O 1
ATOM 746 N N . PHE A 1 92 ? 19.428 -10.436 -5.150 1.00 60.69 92 PHE A N 1
ATOM 747 C CA . PHE A 1 92 ? 18.129 -10.294 -5.777 1.00 60.69 92 PHE A CA 1
ATOM 748 C C . PHE A 1 92 ? 18.362 -9.636 -7.138 1.00 60.69 92 PHE A C 1
ATOM 750 O O . PHE A 1 92 ? 18.990 -8.583 -7.221 1.00 60.69 92 PHE A O 1
ATOM 757 N N . ASP A 1 93 ? 17.887 -10.292 -8.188 1.00 75.50 93 ASP A N 1
ATOM 758 C CA . ASP A 1 93 ? 17.847 -9.782 -9.556 1.00 75.50 93 ASP A CA 1
ATOM 759 C C . ASP A 1 93 ? 16.418 -9.282 -9.843 1.00 75.50 93 ASP A C 1
ATOM 761 O O . ASP A 1 93 ? 15.463 -9.779 -9.238 1.00 75.50 93 ASP A O 1
ATOM 765 N N . ARG A 1 94 ? 16.263 -8.296 -10.732 1.00 86.31 94 ARG A N 1
ATOM 766 C CA . ARG A 1 94 ? 14.972 -7.702 -11.147 1.00 86.31 94 ARG A CA 1
ATOM 767 C C . ARG A 1 94 ? 14.156 -7.035 -10.036 1.00 86.31 94 ARG A C 1
ATOM 769 O O . ARG A 1 94 ? 12.981 -7.342 -9.801 1.00 86.31 94 ARG A O 1
ATOM 776 N N . LEU A 1 95 ? 14.773 -6.085 -9.344 1.00 90.12 95 LEU A N 1
ATOM 777 C CA . LEU A 1 95 ? 14.131 -5.313 -8.280 1.00 90.12 95 LEU A CA 1
ATOM 778 C C . LEU A 1 95 ? 14.197 -3.809 -8.551 1.00 90.12 95 LEU A C 1
ATOM 780 O O . LEU A 1 95 ? 15.128 -3.311 -9.174 1.00 90.12 95 LEU A O 1
ATOM 784 N N . ILE A 1 96 ? 13.221 -3.075 -8.032 1.00 90.06 96 ILE A N 1
ATOM 785 C CA . ILE A 1 96 ? 13.247 -1.619 -7.938 1.00 90.06 96 ILE A CA 1
ATOM 786 C C . ILE A 1 96 ? 13.405 -1.280 -6.460 1.00 90.06 96 ILE A C 1
ATOM 788 O O . ILE A 1 96 ? 12.528 -1.568 -5.644 1.00 90.06 96 ILE A O 1
ATOM 792 N N . GLN A 1 97 ? 14.554 -0.723 -6.106 1.00 91.06 97 GLN A N 1
ATOM 793 C CA . GLN A 1 97 ? 14.850 -0.222 -4.776 1.00 91.06 97 GLN A CA 1
ATOM 794 C C . GLN A 1 97 ? 14.218 1.160 -4.615 1.00 91.06 97 GLN A C 1
ATOM 796 O O . GLN A 1 97 ? 14.482 2.053 -5.417 1.00 91.06 97 GLN A O 1
ATOM 801 N N . CYS A 1 98 ? 13.398 1.309 -3.581 1.00 88.44 98 CYS A N 1
ATOM 802 C CA . CYS A 1 98 ? 12.726 2.544 -3.191 1.00 88.44 98 CYS A CA 1
ATOM 803 C C . CYS A 1 98 ? 13.358 3.121 -1.909 1.00 88.44 98 CYS A C 1
ATOM 805 O O . CYS A 1 98 ? 14.223 2.491 -1.286 1.00 88.44 98 CYS A O 1
ATOM 807 N N . GLY A 1 99 ? 12.913 4.309 -1.491 1.00 81.75 99 GLY A N 1
ATOM 808 C CA . GLY A 1 99 ? 13.339 4.925 -0.238 1.00 81.75 99 GLY A CA 1
ATOM 809 C C . GLY A 1 99 ? 13.076 4.026 0.976 1.00 81.75 99 GLY A C 1
ATOM 810 O O . GLY A 1 99 ? 12.201 3.155 0.981 1.00 81.75 99 GLY A O 1
ATOM 811 N N . GLN A 1 100 ? 13.845 4.221 2.049 1.00 78.12 100 GLN A N 1
ATOM 812 C CA . GLN A 1 100 ? 13.618 3.464 3.277 1.00 78.12 100 GLN A CA 1
ATOM 813 C C . GLN A 1 100 ? 12.248 3.826 3.869 1.00 78.12 100 GLN A C 1
ATOM 815 O O . GLN A 1 100 ? 11.997 4.993 4.153 1.00 78.12 100 GLN A O 1
ATOM 820 N N . ALA A 1 101 ? 11.421 2.810 4.141 1.00 69.94 101 ALA A N 1
ATOM 821 C CA . ALA A 1 101 ? 10.044 2.978 4.626 1.00 69.94 101 ALA A CA 1
ATOM 822 C C . ALA A 1 101 ? 9.142 3.772 3.661 1.00 69.94 101 ALA A C 1
ATOM 824 O O . ALA A 1 101 ? 8.212 4.455 4.089 1.00 69.94 101 ALA A O 1
ATOM 825 N N . ASP A 1 102 ? 9.421 3.663 2.362 1.00 74.88 102 ASP A N 1
ATOM 826 C CA . ASP A 1 102 ? 8.608 4.243 1.302 1.00 74.88 102 ASP A CA 1
ATOM 827 C C . ASP A 1 102 ? 7.366 3.370 1.036 1.00 74.88 102 ASP A C 1
ATOM 829 O O . ASP A 1 102 ? 7.304 2.511 0.142 1.00 74.88 102 ASP A O 1
ATOM 833 N N . ASP A 1 103 ? 6.402 3.507 1.943 1.00 78.25 103 ASP A N 1
ATOM 834 C CA . ASP A 1 103 ? 5.185 2.712 1.983 1.00 78.25 103 ASP A CA 1
ATOM 835 C C . ASP A 1 103 ? 4.047 3.379 1.206 1.00 78.25 103 ASP A C 1
ATOM 837 O O . ASP A 1 103 ? 3.750 4.560 1.380 1.00 78.25 103 ASP A O 1
ATOM 841 N N . SER A 1 104 ? 3.349 2.580 0.400 1.00 73.12 104 SER A N 1
ATOM 842 C CA . SER A 1 104 ? 2.184 3.008 -0.377 1.00 73.12 104 SER A CA 1
ATOM 843 C C . SER A 1 104 ? 0.953 2.208 0.018 1.00 73.12 104 SER A C 1
ATOM 845 O O . SER A 1 104 ? 1.046 1.094 0.543 1.00 73.12 104 SER A O 1
ATOM 847 N N . ALA A 1 105 ? -0.220 2.774 -0.267 1.00 75.62 105 ALA A N 1
ATOM 848 C CA . ALA A 1 105 ? -1.467 2.026 -0.215 1.00 75.62 105 ALA A CA 1
ATOM 849 C C . ALA A 1 105 ? -1.408 0.811 -1.151 1.00 75.62 105 ALA A C 1
ATOM 851 O O . ALA A 1 105 ? -0.720 0.826 -2.173 1.00 75.62 105 ALA A O 1
ATOM 852 N N . VAL A 1 106 ? -2.173 -0.231 -0.817 1.00 80.25 106 VAL A N 1
ATOM 853 C CA . VAL A 1 106 ? -2.339 -1.385 -1.705 1.00 80.25 106 VAL A CA 1
ATOM 854 C C . VAL A 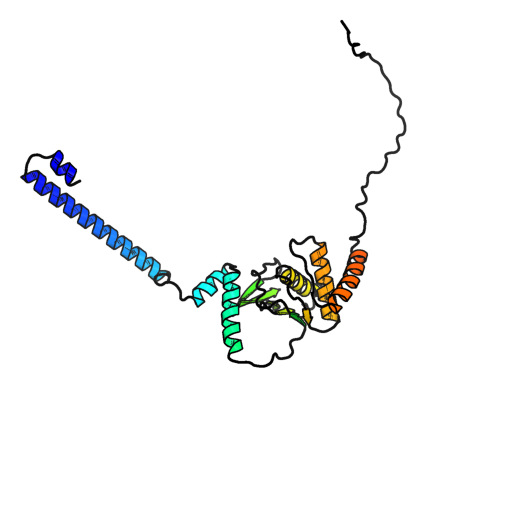1 106 ? -2.933 -0.899 -3.025 1.00 80.25 106 VAL A C 1
ATOM 856 O O . VAL A 1 106 ? -4.010 -0.303 -3.056 1.00 80.25 106 VAL A O 1
ATOM 859 N N . TYR A 1 107 ? -2.217 -1.140 -4.119 1.00 77.44 107 TYR A N 1
ATOM 860 C CA . TYR A 1 107 ? -2.601 -0.632 -5.426 1.00 77.44 107 TYR A CA 1
ATOM 861 C C . TYR A 1 107 ? -3.555 -1.604 -6.127 1.00 77.44 107 TYR A C 1
ATOM 863 O O . TYR A 1 107 ? -3.186 -2.716 -6.499 1.00 77.44 107 TYR A O 1
ATOM 871 N N . HIS A 1 108 ? -4.812 -1.213 -6.313 1.00 75.69 108 HIS A N 1
ATOM 872 C CA . HIS A 1 108 ? -5.812 -2.088 -6.924 1.00 75.69 108 HIS A CA 1
ATOM 873 C C . HIS A 1 108 ? -5.932 -1.816 -8.427 1.00 75.69 108 HIS A C 1
ATOM 875 O O . HIS A 1 108 ? -6.523 -0.819 -8.840 1.00 75.69 108 HIS A O 1
ATOM 881 N N . LEU A 1 109 ? -5.412 -2.729 -9.251 1.00 74.25 109 LEU A N 1
ATOM 882 C CA . LEU A 1 109 ? -5.555 -2.678 -10.707 1.00 74.25 109 LEU A CA 1
ATOM 883 C C . LEU A 1 109 ? -6.558 -3.737 -11.180 1.00 74.25 109 LEU A C 1
ATOM 885 O O . LEU A 1 109 ? -6.525 -4.864 -10.703 1.00 74.25 109 LEU A O 1
ATOM 889 N N . ARG A 1 110 ? -7.436 -3.410 -12.142 1.00 74.12 110 ARG A N 1
ATOM 890 C CA . ARG A 1 110 ? -8.529 -4.310 -12.583 1.00 74.12 110 ARG A CA 1
ATOM 891 C C . ARG A 1 110 ? -8.061 -5.701 -13.030 1.00 74.12 110 ARG A C 1
ATOM 893 O O . ARG A 1 110 ? -8.797 -6.662 -12.844 1.00 74.12 110 ARG A O 1
ATOM 900 N N . SER A 1 111 ? -6.864 -5.794 -13.604 1.00 78.75 111 SER A N 1
ATOM 901 C CA . SER A 1 111 ? -6.295 -7.045 -14.123 1.00 78.75 111 SER A CA 1
ATOM 902 C C . SER A 1 111 ? -5.516 -7.852 -13.077 1.00 78.75 111 SER A C 1
ATOM 904 O O . SER A 1 111 ? -5.064 -8.953 -13.380 1.00 78.75 111 SER A O 1
ATOM 906 N N . TYR A 1 112 ? -5.339 -7.320 -11.861 1.00 84.44 112 TYR A N 1
ATOM 907 C CA . TYR A 1 112 ? -4.546 -7.944 -10.804 1.00 84.44 112 TYR A CA 1
ATOM 908 C C . TYR A 1 112 ? -5.356 -8.110 -9.520 1.00 84.44 112 TYR A C 1
ATOM 910 O O . TYR A 1 112 ? -6.060 -7.214 -9.064 1.00 84.44 112 TYR A O 1
ATOM 918 N N . THR A 1 113 ? -5.194 -9.262 -8.881 1.00 87.69 113 THR A N 1
ATOM 919 C CA . THR A 1 113 ? -5.667 -9.498 -7.517 1.00 87.69 113 THR A CA 1
ATOM 920 C C . THR A 1 113 ? -4.531 -9.194 -6.546 1.00 87.69 113 THR A C 1
ATOM 922 O O . THR A 1 113 ? -3.436 -9.726 -6.696 1.00 87.69 113 THR A O 1
ATOM 925 N N . SER A 1 114 ? -4.770 -8.341 -5.551 1.00 89.69 114 SER A N 1
ATOM 926 C CA . SER A 1 114 ? -3.779 -7.975 -4.531 1.00 89.69 114 SER A CA 1
ATOM 927 C C . SER A 1 114 ? -3.938 -8.830 -3.272 1.00 89.69 114 SER A C 1
ATOM 929 O O . SER A 1 114 ? -5.013 -8.828 -2.668 1.00 89.69 114 SER A O 1
ATOM 931 N N . HIS A 1 115 ? -2.880 -9.510 -2.834 1.00 89.56 115 HIS A N 1
ATOM 932 C CA . HIS A 1 115 ? -2.839 -10.267 -1.581 1.00 89.56 115 HIS A CA 1
ATOM 933 C C . HIS A 1 115 ? -1.869 -9.614 -0.594 1.00 89.56 115 HIS A C 1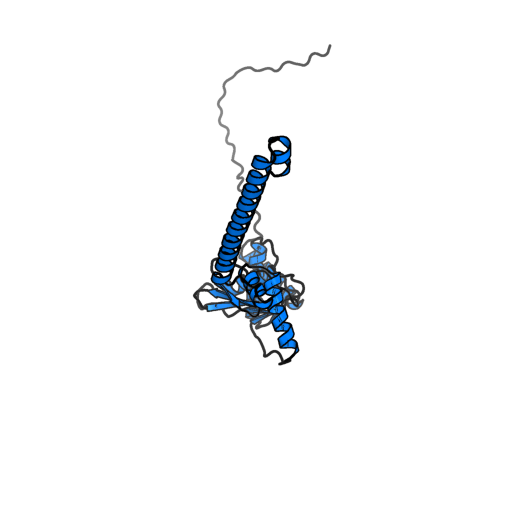
ATOM 935 O O . HIS A 1 115 ? -0.665 -9.559 -0.837 1.00 89.56 115 HIS A O 1
ATOM 941 N N . LEU A 1 116 ? -2.397 -9.141 0.537 1.00 89.19 116 LEU A N 1
ATOM 942 C CA . LEU A 1 116 ? -1.603 -8.594 1.634 1.00 89.19 116 LEU A CA 1
ATOM 943 C C . LEU A 1 116 ? -1.245 -9.701 2.634 1.00 89.19 116 LEU A C 1
ATOM 945 O O . LEU A 1 116 ? -2.121 -10.353 3.207 1.00 89.19 116 LEU A O 1
ATOM 949 N N . HIS A 1 117 ? 0.049 -9.871 2.879 1.00 88.75 117 HIS A N 1
ATOM 950 C CA . HIS A 1 117 ? 0.590 -10.792 3.871 1.00 88.75 117 HIS A CA 1
ATOM 951 C C . HIS A 1 117 ? 0.734 -10.126 5.249 1.00 88.75 117 HIS A C 1
ATOM 953 O O . HIS A 1 117 ? 0.778 -8.903 5.387 1.00 88.75 117 HIS A O 1
ATOM 959 N N . ARG A 1 118 ? 0.837 -10.941 6.309 1.00 83.12 118 ARG A N 1
ATOM 960 C CA . ARG A 1 118 ? 0.949 -10.466 7.711 1.00 83.12 118 ARG A CA 1
ATOM 961 C C . ARG A 1 118 ? 2.257 -9.735 8.029 1.00 83.12 118 ARG A C 1
ATOM 963 O O . ARG A 1 118 ? 2.399 -9.147 9.100 1.00 83.12 118 ARG A O 1
ATOM 970 N N . ASP A 1 119 ? 3.228 -9.837 7.138 1.00 82.81 119 ASP A N 1
ATOM 971 C CA . ASP A 1 119 ? 4.519 -9.160 7.193 1.00 82.81 119 ASP A CA 1
ATOM 972 C C . ASP A 1 119 ? 4.479 -7.789 6.480 1.00 82.81 119 ASP A C 1
ATOM 974 O O . ASP A 1 119 ? 5.460 -7.051 6.510 1.00 82.81 119 ASP A O 1
ATOM 978 N N . GLY A 1 120 ? 3.340 -7.427 5.875 1.00 82.75 120 GLY A N 1
ATOM 979 C CA . GLY A 1 120 ? 3.178 -6.203 5.095 1.00 82.75 120 GLY A CA 1
ATOM 980 C C . GLY A 1 120 ? 3.664 -6.319 3.646 1.00 82.75 120 GLY A C 1
ATOM 981 O O . GLY A 1 120 ? 3.685 -5.311 2.937 1.00 82.75 120 GLY A O 1
ATOM 982 N N . THR A 1 121 ? 4.044 -7.518 3.190 1.00 88.50 121 THR A N 1
ATOM 983 C CA . THR A 1 121 ? 4.319 -7.786 1.774 1.00 88.50 121 THR A CA 1
ATOM 984 C C . THR A 1 121 ? 3.005 -7.820 0.998 1.00 88.50 121 THR A C 1
ATOM 986 O O . THR A 1 121 ? 2.045 -8.468 1.419 1.00 88.50 121 THR A O 1
ATOM 989 N N . VAL A 1 122 ? 2.958 -7.150 -0.150 1.00 90.19 122 VAL A N 1
ATOM 990 C CA . VAL A 1 122 ? 1.804 -7.169 -1.053 1.00 90.19 122 VAL A CA 1
ATOM 991 C C . VAL A 1 122 ? 2.193 -7.895 -2.331 1.00 90.19 122 VAL A C 1
ATOM 993 O O . VAL A 1 122 ? 3.135 -7.502 -3.014 1.00 90.19 122 VAL A O 1
ATOM 996 N N . GLU A 1 123 ? 1.469 -8.955 -2.664 1.00 92.00 123 GLU A N 1
ATOM 997 C CA . GLU A 1 123 ? 1.630 -9.669 -3.928 1.00 92.00 123 GLU A CA 1
ATOM 998 C C . GLU A 1 123 ? 0.521 -9.268 -4.893 1.00 92.00 123 GLU A C 1
ATOM 1000 O O . GLU A 1 123 ? -0.659 -9.303 -4.546 1.00 92.00 123 GLU A O 1
ATOM 1005 N N . TYR A 1 124 ? 0.897 -8.925 -6.119 1.00 90.38 124 TYR A N 1
ATOM 1006 C CA . TYR A 1 124 ? -0.030 -8.650 -7.205 1.00 90.38 124 TYR A CA 1
ATOM 1007 C C . TYR A 1 124 ? -0.053 -9.846 -8.149 1.00 90.38 124 TYR A C 1
ATOM 1009 O O . TYR A 1 124 ? 0.942 -10.168 -8.808 1.00 90.38 124 TYR A O 1
ATOM 1017 N N . LEU A 1 125 ? -1.192 -10.534 -8.179 1.00 89.06 125 LEU A N 1
ATOM 1018 C CA . LEU A 1 125 ? -1.393 -11.766 -8.925 1.00 89.06 125 LEU A CA 1
ATOM 1019 C C . LEU A 1 125 ? -2.238 -11.523 -10.170 1.00 89.06 125 LEU A C 1
ATOM 1021 O O . LEU A 1 125 ? -3.300 -10.914 -10.088 1.00 89.06 125 LEU A O 1
ATOM 1025 N N . ARG A 1 126 ? -1.810 -12.087 -11.295 1.00 85.50 126 ARG A N 1
ATOM 1026 C CA . ARG A 1 126 ? -2.599 -12.222 -12.524 1.00 85.50 126 ARG A CA 1
ATOM 1027 C C . ARG A 1 126 ? -2.740 -13.711 -12.809 1.00 85.50 126 ARG A C 1
ATOM 1029 O O . ARG A 1 126 ? -1.767 -14.452 -12.680 1.00 85.50 126 ARG A O 1
ATOM 1036 N N . ASP A 1 127 ? -3.960 -14.175 -13.060 1.00 81.75 127 ASP A N 1
ATOM 1037 C CA . ASP A 1 127 ? -4.264 -15.596 -13.303 1.00 81.75 127 ASP A CA 1
ATOM 1038 C C . ASP A 1 127 ? -3.679 -16.555 -12.242 1.00 81.75 127 ASP A C 1
ATOM 1040 O O . ASP A 1 127 ? -3.178 -17.643 -12.531 1.00 81.75 127 ASP A O 1
ATOM 1044 N N . GLY A 1 128 ? -3.701 -16.123 -10.975 1.00 80.25 128 GLY A N 1
ATOM 1045 C CA . GLY A 1 128 ? -3.187 -16.890 -9.833 1.00 80.25 128 GLY A CA 1
ATOM 1046 C C . GLY A 1 128 ? -1.659 -16.929 -9.707 1.00 80.25 128 GLY A C 1
ATOM 1047 O O . GLY A 1 128 ? -1.140 -17.604 -8.818 1.00 80.25 128 GLY A O 1
ATOM 1048 N N . ARG A 1 129 ? -0.920 -16.202 -10.549 1.00 84.31 129 ARG A N 1
ATOM 1049 C CA . ARG A 1 129 ? 0.542 -16.120 -10.506 1.00 84.31 129 ARG A CA 1
ATOM 1050 C C . ARG A 1 129 ? 0.983 -14.717 -10.088 1.00 84.31 129 ARG A C 1
ATOM 1052 O O . ARG A 1 129 ? 0.550 -13.726 -10.664 1.00 84.31 129 ARG A O 1
ATOM 1059 N N . ALA A 1 130 ? 1.857 -14.626 -9.087 1.00 85.50 130 ALA A N 1
ATOM 1060 C CA . ALA A 1 130 ? 2.386 -13.344 -8.615 1.00 85.50 130 ALA A CA 1
ATOM 1061 C C . ALA A 1 130 ? 3.378 -12.750 -9.628 1.00 85.50 130 ALA A C 1
ATOM 1063 O O . ALA A 1 130 ? 4.446 -13.340 -9.817 1.00 85.50 130 ALA A O 1
ATOM 1064 N N . GLY A 1 131 ? 3.025 -11.613 -10.235 1.00 86.31 131 GLY A N 1
ATOM 1065 C CA . GLY A 1 131 ? 3.851 -10.873 -11.198 1.00 86.31 131 GLY A CA 1
ATOM 1066 C C . GLY A 1 131 ? 4.710 -9.791 -10.541 1.00 86.31 131 GLY A C 1
ATOM 1067 O O . GLY A 1 131 ? 5.894 -9.676 -10.844 1.00 86.31 131 GLY A O 1
ATOM 1068 N N . VAL A 1 132 ? 4.155 -9.058 -9.572 1.00 90.25 132 VAL A N 1
ATOM 1069 C CA . VAL A 1 132 ? 4.867 -8.003 -8.829 1.00 90.25 132 VAL A CA 1
ATOM 1070 C C . VAL A 1 132 ? 4.700 -8.225 -7.329 1.00 90.25 132 VAL A C 1
ATOM 1072 O O . VAL A 1 132 ? 3.617 -8.577 -6.864 1.00 90.25 132 VAL A O 1
ATOM 1075 N N . ILE A 1 133 ? 5.777 -8.044 -6.566 1.00 90.81 133 ILE A N 1
ATOM 1076 C CA . ILE A 1 133 ? 5.795 -8.200 -5.108 1.00 90.81 133 ILE A CA 1
ATOM 1077 C C . ILE A 1 133 ? 6.351 -6.918 -4.488 1.00 90.81 133 ILE A C 1
ATOM 1079 O O . ILE A 1 133 ? 7.521 -6.599 -4.681 1.00 90.81 133 ILE A O 1
ATOM 1083 N N . ASP A 1 134 ? 5.534 -6.212 -3.713 1.00 90.44 134 ASP A N 1
ATOM 1084 C CA . ASP A 1 134 ? 5.916 -4.997 -2.991 1.00 90.44 134 ASP A CA 1
ATOM 1085 C C . ASP A 1 134 ? 6.237 -5.299 -1.529 1.00 90.44 134 ASP A C 1
ATOM 1087 O O . ASP A 1 134 ? 5.388 -5.762 -0.763 1.00 90.44 134 ASP A O 1
ATOM 1091 N N . ARG A 1 135 ? 7.474 -5.006 -1.135 1.00 87.75 135 ARG A N 1
ATOM 1092 C CA . ARG A 1 135 ? 7.967 -5.146 0.240 1.00 87.75 135 ARG A CA 1
ATOM 1093 C C . ARG A 1 135 ? 8.175 -3.799 0.936 1.00 87.75 135 ARG A C 1
ATOM 1095 O O . ARG A 1 135 ? 8.639 -3.790 2.072 1.00 87.75 135 ARG A O 1
ATOM 1102 N N . GLY A 1 136 ? 7.816 -2.688 0.289 1.00 85.75 136 GLY A N 1
ATOM 1103 C CA . GLY A 1 136 ? 8.076 -1.329 0.761 1.00 85.75 136 GLY A CA 1
ATOM 1104 C C . GLY A 1 136 ? 9.312 -0.745 0.106 1.00 85.75 136 GLY A C 1
ATOM 1105 O O . GLY A 1 136 ? 9.209 -0.139 -0.957 1.00 85.75 136 GLY A O 1
ATOM 1106 N N . ASP A 1 137 ? 10.473 -0.985 0.706 1.00 86.94 137 ASP A N 1
ATOM 1107 C CA . ASP A 1 137 ? 11.782 -0.539 0.213 1.00 86.94 137 ASP A CA 1
ATOM 1108 C C . ASP A 1 137 ? 12.244 -1.264 -1.060 1.00 86.94 137 ASP A C 1
ATOM 1110 O O . ASP A 1 137 ? 13.147 -0.795 -1.749 1.00 86.94 137 ASP A O 1
ATOM 1114 N N . PHE A 1 138 ? 11.613 -2.387 -1.407 1.00 88.44 138 PHE A N 1
ATOM 1115 C CA . PHE A 1 138 ? 11.892 -3.117 -2.639 1.00 88.44 138 PHE A CA 1
ATOM 1116 C C . PHE A 1 138 ? 10.606 -3.567 -3.322 1.00 88.44 138 PHE A C 1
ATOM 1118 O O . PHE A 1 138 ? 9.737 -4.184 -2.699 1.00 88.44 138 PHE A O 1
ATOM 1125 N N . VAL A 1 139 ? 10.535 -3.345 -4.630 1.00 90.38 139 VAL A N 1
ATOM 1126 C CA . VAL A 1 139 ? 9.518 -3.914 -5.513 1.00 90.38 139 VAL A CA 1
ATOM 1127 C C . VAL A 1 139 ? 10.196 -4.949 -6.400 1.00 90.38 139 VAL A C 1
ATOM 1129 O O . VAL A 1 139 ? 11.036 -4.612 -7.226 1.00 90.38 139 VAL A O 1
ATOM 1132 N N . HIS A 1 140 ? 9.863 -6.221 -6.217 1.00 90.44 140 HIS A N 1
ATOM 1133 C CA . HIS A 1 140 ? 10.393 -7.308 -7.034 1.00 90.44 140 HIS A CA 1
ATOM 1134 C C . HIS A 1 140 ? 9.450 -7.582 -8.202 1.00 90.44 140 HIS A C 1
ATOM 1136 O O . HIS A 1 140 ? 8.247 -7.784 -8.004 1.00 90.44 140 HIS A O 1
ATOM 1142 N N . VAL A 1 141 ? 10.005 -7.604 -9.410 1.00 89.25 141 VAL A N 1
ATOM 1143 C CA . VAL A 1 141 ? 9.245 -7.769 -10.646 1.00 89.25 141 VAL A CA 1
ATOM 1144 C C . VAL A 1 141 ? 9.629 -9.097 -11.269 1.00 89.25 141 VAL A C 1
ATOM 1146 O O . VAL A 1 141 ? 10.777 -9.320 -11.650 1.00 89.25 141 VAL A O 1
ATOM 1149 N N . LYS A 1 142 ? 8.667 -10.012 -11.364 1.00 84.69 142 LYS A N 1
ATOM 1150 C CA . LYS A 1 142 ? 8.898 -11.273 -12.058 1.00 84.69 142 LYS A CA 1
ATOM 1151 C C . LYS A 1 142 ? 8.838 -11.049 -13.570 1.00 84.69 142 LYS A C 1
ATOM 1153 O O . LYS A 1 142 ? 8.072 -10.188 -14.014 1.00 84.69 142 LYS A O 1
ATOM 1158 N N . PRO A 1 143 ? 9.603 -11.839 -14.353 1.00 72.38 143 PRO A N 1
ATOM 1159 C CA . PRO A 1 143 ? 9.463 -11.863 -15.804 1.00 72.38 143 PRO A CA 1
ATOM 1160 C C . PRO A 1 143 ? 7.986 -11.983 -16.190 1.00 72.38 143 PRO A C 1
ATOM 1162 O O . PRO A 1 143 ? 7.213 -12.612 -15.454 1.00 72.38 143 PRO A O 1
ATOM 1165 N N . GLY A 1 144 ? 7.610 -11.345 -17.299 1.00 64.38 144 GLY A N 1
ATOM 1166 C CA . GLY A 1 144 ? 6.246 -11.365 -17.815 1.00 64.38 144 GLY A CA 1
ATOM 1167 C C . GLY A 1 144 ? 5.678 -12.781 -17.919 1.00 64.38 144 GLY A C 1
ATOM 1168 O O . GLY A 1 144 ? 6.399 -13.784 -17.926 1.00 64.38 144 GLY A O 1
ATOM 1169 N N . PHE A 1 145 ? 4.354 -12.874 -17.972 1.00 58.94 145 PHE A N 1
ATOM 1170 C CA . PHE A 1 145 ? 3.729 -14.114 -18.412 1.00 58.94 145 PHE A CA 1
ATOM 1171 C C . PHE A 1 145 ? 4.146 -14.336 -19.877 1.00 58.94 145 PHE A C 1
ATOM 1173 O O . PHE A 1 145 ? 4.420 -13.378 -20.588 1.00 58.94 145 PHE A O 1
ATOM 1180 N N . ASN A 1 146 ? 4.310 -15.589 -20.317 1.00 54.78 146 ASN A N 1
ATOM 1181 C CA . ASN A 1 146 ? 4.765 -15.911 -21.684 1.00 54.78 146 ASN A CA 1
ATOM 1182 C C . ASN A 1 146 ? 3.683 -15.603 -22.754 1.00 54.78 146 ASN A C 1
ATOM 1184 O O . ASN A 1 146 ? 3.510 -16.377 -23.695 1.00 54.78 146 ASN A O 1
ATOM 1188 N N . ASP A 1 147 ? 2.896 -14.551 -22.560 1.00 56.34 147 ASP A N 1
ATOM 1189 C CA . ASP A 1 147 ? 1.832 -14.050 -23.420 1.00 56.34 147 ASP A CA 1
ATOM 1190 C C . ASP A 1 147 ? 2.208 -12.668 -23.991 1.00 56.34 147 ASP A C 1
ATOM 1192 O O . ASP A 1 147 ? 3.245 -12.096 -23.658 1.00 56.34 147 ASP A O 1
ATOM 1196 N N . ASP A 1 148 ? 1.372 -12.135 -24.888 1.00 50.66 148 ASP A N 1
ATOM 1197 C CA . ASP A 1 148 ? 1.597 -10.853 -25.582 1.00 50.66 148 ASP A CA 1
ATOM 1198 C C . ASP A 1 148 ? 1.666 -9.630 -24.628 1.00 50.66 148 ASP A C 1
ATOM 1200 O O . ASP A 1 148 ? 1.990 -8.520 -25.052 1.00 50.66 148 ASP A O 1
ATOM 1204 N N . ASP A 1 149 ? 1.402 -9.829 -23.331 1.00 60.69 149 ASP A N 1
ATOM 1205 C CA . ASP A 1 149 ? 1.341 -8.806 -22.285 1.00 60.69 149 ASP A CA 1
ATOM 1206 C C . ASP A 1 149 ? 2.595 -8.796 -21.383 1.00 60.69 149 ASP A C 1
ATOM 1208 O O . ASP A 1 149 ? 2.538 -8.415 -20.207 1.00 60.69 149 ASP A O 1
ATOM 1212 N N . GLU A 1 150 ? 3.759 -9.168 -21.929 1.00 66.19 150 GLU A N 1
ATOM 1213 C CA . GLU A 1 150 ? 5.048 -9.227 -21.214 1.00 66.19 150 GLU A CA 1
ATOM 1214 C C . GLU A 1 150 ? 5.393 -7.910 -20.474 1.00 66.19 150 GLU A C 1
ATOM 1216 O O . GLU A 1 150 ? 6.058 -7.914 -19.435 1.00 66.19 150 GLU A O 1
ATOM 1221 N N . LEU A 1 151 ? 4.871 -6.777 -20.961 1.00 76.81 151 LEU A N 1
ATOM 1222 C CA . LEU A 1 151 ? 5.095 -5.436 -20.410 1.00 76.81 151 LEU A CA 1
ATOM 1223 C C . LEU A 1 151 ? 4.210 -5.072 -19.208 1.00 76.81 151 LEU A C 1
ATOM 1225 O O . LEU A 1 151 ? 4.486 -4.086 -18.519 1.00 76.81 151 LEU A O 1
ATOM 1229 N N . ASP A 1 152 ? 3.143 -5.819 -18.930 1.00 83.44 152 ASP A N 1
ATOM 1230 C CA . ASP A 1 152 ? 2.161 -5.409 -17.921 1.00 83.44 152 ASP A CA 1
ATOM 1231 C C . ASP A 1 152 ? 2.707 -5.459 -16.493 1.00 83.44 152 ASP A C 1
ATOM 1233 O O . ASP A 1 152 ? 2.334 -4.618 -15.672 1.00 83.44 152 ASP A O 1
ATOM 1237 N N . ASN A 1 153 ? 3.623 -6.387 -16.195 1.00 87.25 153 ASN A N 1
ATOM 1238 C CA . ASN A 1 153 ? 4.300 -6.429 -14.897 1.00 87.25 153 ASN A CA 1
ATOM 1239 C C . ASN A 1 153 ? 5.180 -5.183 -14.698 1.00 87.25 153 ASN A C 1
ATOM 1241 O O . ASN A 1 153 ? 5.169 -4.595 -13.617 1.00 87.25 153 ASN A O 1
ATOM 1245 N N . TYR A 1 154 ? 5.893 -4.740 -15.740 1.00 89.06 154 TYR A N 1
ATOM 1246 C CA . TYR A 1 154 ? 6.728 -3.535 -15.685 1.00 89.06 154 TYR A CA 1
ATOM 1247 C C . TYR A 1 154 ? 5.883 -2.270 -15.560 1.00 89.06 154 TYR A C 1
ATOM 1249 O O . TYR A 1 154 ? 6.188 -1.407 -14.742 1.00 89.06 154 TYR A O 1
ATOM 1257 N N . ARG A 1 155 ? 4.761 -2.189 -16.285 1.00 88.00 155 ARG A N 1
ATOM 1258 C CA . ARG A 1 155 ? 3.796 -1.086 -16.146 1.00 88.00 155 ARG A CA 1
ATOM 1259 C C . ARG A 1 155 ? 3.183 -1.040 -14.755 1.00 88.00 155 ARG A C 1
ATOM 1261 O O . ARG A 1 155 ? 3.043 0.044 -14.193 1.00 88.00 155 ARG A O 1
ATOM 1268 N N . LEU A 1 156 ? 2.804 -2.186 -14.190 1.00 89.06 156 LEU A N 1
ATOM 1269 C CA . LEU A 1 156 ? 2.293 -2.254 -12.823 1.00 89.06 156 LEU A CA 1
ATOM 1270 C C . LEU A 1 156 ? 3.357 -1.792 -11.823 1.00 89.06 156 LEU A C 1
ATOM 1272 O O . LEU A 1 156 ? 3.052 -0.987 -10.948 1.00 89.06 156 LEU A O 1
ATOM 1276 N N . ALA A 1 157 ? 4.597 -2.260 -11.974 1.00 90.44 157 ALA A N 1
ATOM 1277 C CA . ALA A 1 157 ? 5.704 -1.856 -11.118 1.00 90.44 157 ALA A CA 1
ATOM 1278 C C . ALA A 1 157 ? 5.980 -0.347 -11.216 1.00 90.44 157 ALA A C 1
ATOM 1280 O O . ALA A 1 157 ? 6.080 0.312 -10.186 1.00 90.44 157 ALA A O 1
ATOM 1281 N N . ALA A 1 158 ? 6.015 0.219 -12.425 1.00 90.50 158 ALA A N 1
ATOM 1282 C CA . ALA A 1 158 ? 6.210 1.650 -12.643 1.00 90.50 158 ALA A CA 1
ATOM 1283 C C . ALA A 1 158 ? 5.069 2.497 -12.051 1.00 90.50 158 ALA A C 1
ATOM 1285 O O . ALA A 1 158 ? 5.333 3.491 -11.379 1.00 90.50 158 ALA A O 1
ATOM 1286 N N . ASN A 1 159 ? 3.806 2.082 -12.226 1.00 89.12 159 ASN A N 1
ATOM 1287 C CA . ASN A 1 159 ? 2.658 2.744 -11.590 1.00 89.12 159 ASN A CA 1
ATOM 1288 C C . ASN A 1 159 ? 2.716 2.658 -10.064 1.00 89.12 159 ASN A C 1
ATOM 1290 O O . ASN A 1 159 ? 2.388 3.614 -9.375 1.00 89.12 159 ASN A O 1
ATOM 1294 N N . LEU A 1 160 ? 3.117 1.513 -9.515 1.00 89.31 160 LEU A N 1
ATOM 1295 C CA . LEU A 1 160 ? 3.246 1.366 -8.073 1.00 89.31 160 LEU A CA 1
ATOM 1296 C C . LEU A 1 160 ? 4.341 2.292 -7.530 1.00 89.31 160 LEU A C 1
ATOM 1298 O O . LEU A 1 160 ? 4.126 2.990 -6.543 1.00 89.31 160 LEU A O 1
ATOM 1302 N N . VAL A 1 161 ? 5.501 2.312 -8.185 1.00 90.56 161 VAL A N 1
ATOM 1303 C CA . VAL A 1 161 ? 6.640 3.146 -7.792 1.00 90.56 161 VAL A CA 1
ATOM 1304 C C . VAL A 1 161 ? 6.325 4.633 -7.939 1.00 90.56 161 VAL A C 1
ATOM 1306 O O . VAL A 1 161 ? 6.771 5.412 -7.110 1.00 90.56 161 VAL A O 1
ATOM 1309 N N . SER A 1 162 ? 5.506 5.049 -8.908 1.00 88.81 162 SER A N 1
ATOM 1310 C CA . SER A 1 162 ? 5.106 6.459 -8.994 1.00 88.81 162 SER A CA 1
ATOM 1311 C C . SER A 1 162 ? 4.242 6.907 -7.808 1.00 88.81 162 SER A C 1
ATOM 1313 O O . SER A 1 162 ? 4.309 8.066 -7.414 1.00 88.81 162 SER A O 1
ATOM 1315 N N . THR A 1 163 ? 3.472 6.005 -7.183 1.00 86.56 163 THR A N 1
ATOM 1316 C CA . THR A 1 163 ? 2.684 6.323 -5.971 1.00 86.56 163 THR A CA 1
ATOM 1317 C C . THR A 1 163 ? 3.503 6.392 -4.677 1.00 86.56 163 THR A C 1
ATOM 1319 O O . THR A 1 163 ? 2.952 6.715 -3.621 1.00 86.56 163 THR A O 1
ATOM 1322 N N . LYS A 1 164 ? 4.790 6.042 -4.733 1.00 87.25 164 LYS A N 1
ATOM 1323 C CA . LYS A 1 164 ? 5.737 6.137 -3.616 1.00 87.25 164 LYS A CA 1
ATOM 1324 C C . LYS A 1 164 ? 6.306 7.563 -3.504 1.00 87.25 164 LYS A C 1
ATOM 1326 O O . LYS A 1 164 ? 5.990 8.421 -4.325 1.00 87.25 164 LYS A O 1
ATOM 1331 N N . SER A 1 165 ? 7.104 7.851 -2.473 1.00 82.44 165 SER A N 1
ATOM 1332 C CA . SER A 1 165 ? 7.655 9.193 -2.221 1.00 82.44 165 SER A CA 1
ATOM 1333 C C . SER A 1 165 ? 8.576 9.666 -3.345 1.00 82.44 165 SER A C 1
ATOM 1335 O O . SER A 1 165 ? 8.633 10.862 -3.628 1.00 82.44 165 SER A O 1
ATOM 1337 N N . GLY A 1 166 ? 9.281 8.729 -3.989 1.00 79.69 166 GLY A N 1
ATOM 1338 C CA . GLY A 1 166 ? 10.246 9.027 -5.046 1.00 79.69 166 GLY A CA 1
ATOM 1339 C C . GLY A 1 166 ? 11.598 9.537 -4.531 1.00 79.69 166 GLY A C 1
ATOM 1340 O O . GLY A 1 166 ? 12.447 9.895 -5.342 1.00 79.69 166 GLY A O 1
ATOM 1341 N N . ASP A 1 167 ? 11.834 9.544 -3.210 1.00 84.00 167 ASP A N 1
ATOM 1342 C CA . ASP A 1 167 ? 13.069 10.080 -2.604 1.00 84.00 167 ASP A CA 1
ATOM 1343 C C . ASP A 1 167 ? 14.337 9.355 -3.082 1.00 84.00 167 ASP A C 1
ATOM 1345 O O . ASP A 1 167 ? 15.405 9.954 -3.216 1.00 84.00 167 ASP A O 1
ATOM 1349 N N . ALA A 1 168 ? 14.229 8.046 -3.308 1.00 86.56 168 ALA A N 1
ATOM 1350 C CA . ALA A 1 168 ? 15.289 7.223 -3.866 1.00 86.56 168 ALA A CA 1
ATOM 1351 C C . ALA A 1 168 ? 14.656 6.095 -4.674 1.00 86.56 168 ALA A C 1
ATOM 1353 O O . ALA A 1 168 ? 13.977 5.246 -4.108 1.00 86.56 168 ALA A O 1
ATOM 1354 N N . VAL A 1 169 ? 14.888 6.075 -5.983 1.00 92.06 169 VAL A N 1
ATOM 1355 C CA . VAL A 1 169 ? 14.394 5.035 -6.886 1.00 92.06 169 VAL A CA 1
ATOM 1356 C C . VAL A 1 169 ? 15.547 4.568 -7.763 1.00 92.06 169 VAL A C 1
ATOM 1358 O O . VAL A 1 169 ? 16.072 5.326 -8.581 1.00 92.06 169 VAL A O 1
ATOM 1361 N N . ARG A 1 170 ? 15.944 3.308 -7.590 1.00 93.56 170 ARG A N 1
ATOM 1362 C CA . ARG A 1 170 ? 16.993 2.654 -8.380 1.00 93.56 170 ARG A CA 1
ATOM 1363 C C . ARG A 1 170 ? 16.515 1.296 -8.862 1.00 93.56 170 ARG A C 1
ATOM 1365 O O . ARG A 1 170 ? 16.075 0.471 -8.068 1.00 93.56 170 ARG A O 1
ATOM 1372 N N . ILE A 1 171 ? 16.676 1.031 -10.149 1.00 92.50 171 ILE A N 1
ATOM 1373 C CA . ILE A 1 171 ? 16.367 -0.270 -10.745 1.00 92.50 171 ILE A CA 1
ATOM 1374 C C . ILE A 1 171 ? 17.626 -1.146 -10.673 1.00 92.50 171 ILE A C 1
ATOM 1376 O O . ILE A 1 171 ? 18.716 -0.691 -11.003 1.00 92.50 171 ILE A O 1
ATOM 1380 N N . ILE A 1 172 ? 17.519 -2.386 -10.208 1.00 91.50 172 ILE A N 1
ATOM 1381 C CA . ILE A 1 172 ? 18.639 -3.329 -10.103 1.00 91.50 172 ILE A CA 1
ATOM 1382 C C . ILE A 1 172 ? 18.260 -4.602 -10.863 1.00 91.50 172 ILE A C 1
ATOM 1384 O O . ILE A 1 172 ? 17.297 -5.285 -10.510 1.00 91.50 172 ILE A O 1
ATOM 1388 N N . GLY A 1 173 ? 19.028 -4.914 -11.901 1.00 88.44 173 GLY A N 1
ATOM 1389 C CA . GLY A 1 173 ? 18.885 -6.111 -12.723 1.00 88.44 173 GLY A CA 1
ATOM 1390 C C . GLY A 1 173 ? 19.729 -6.021 -13.993 1.00 88.44 173 GLY A C 1
ATOM 1391 O O . GLY A 1 173 ? 20.638 -5.192 -14.069 1.00 88.44 173 GLY A O 1
ATOM 1392 N N . ASP A 1 174 ? 19.433 -6.875 -14.971 1.00 89.12 174 ASP A N 1
ATOM 1393 C CA . ASP A 1 174 ? 20.042 -6.824 -16.304 1.00 89.12 174 ASP A CA 1
ATOM 1394 C C . ASP A 1 174 ? 19.657 -5.541 -17.087 1.00 89.12 174 ASP A C 1
ATOM 1396 O O . ASP A 1 174 ? 18.663 -4.881 -16.774 1.00 89.12 174 ASP A O 1
ATOM 1400 N N . ASP A 1 175 ? 20.459 -5.152 -18.090 1.00 90.12 175 ASP A N 1
ATOM 1401 C CA . ASP A 1 175 ? 20.223 -3.916 -18.864 1.00 90.12 175 ASP A CA 1
ATOM 1402 C C . ASP A 1 175 ? 18.855 -3.931 -19.570 1.00 90.12 175 ASP A C 1
ATOM 1404 O O . ASP A 1 175 ? 18.166 -2.915 -19.600 1.00 90.12 175 ASP A O 1
ATOM 1408 N N . GLN A 1 176 ? 18.423 -5.096 -20.067 1.00 88.38 176 GLN A N 1
ATOM 1409 C CA . GLN A 1 176 ? 17.122 -5.251 -20.718 1.00 88.38 176 GLN A CA 1
ATOM 1410 C C . GLN A 1 176 ? 15.972 -4.955 -19.745 1.00 88.38 176 GLN A C 1
ATOM 1412 O O . GLN A 1 176 ? 15.011 -4.280 -20.103 1.00 88.38 176 GLN A O 1
ATOM 1417 N N . PHE A 1 177 ? 16.060 -5.449 -18.514 1.00 89.19 177 PHE A N 1
ATOM 1418 C CA . PHE A 1 177 ? 15.092 -5.214 -17.454 1.00 89.19 177 PHE A CA 1
ATOM 1419 C C . PHE A 1 177 ? 15.048 -3.737 -17.066 1.00 89.19 177 PHE A C 1
ATOM 142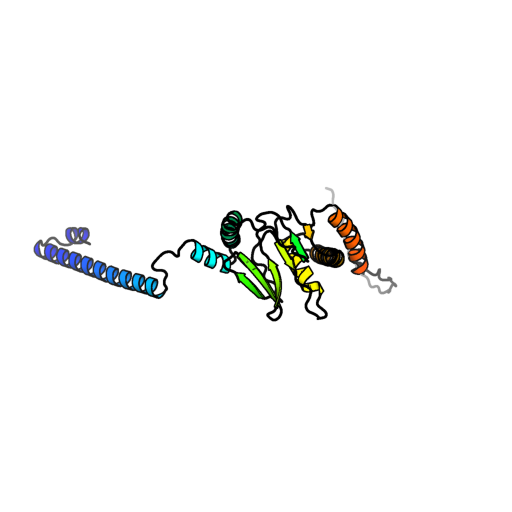1 O O . PHE A 1 177 ? 13.958 -3.184 -16.913 1.00 89.19 177 PHE A O 1
ATOM 1428 N N . VAL A 1 178 ? 16.213 -3.093 -16.934 1.00 91.94 178 VAL A N 1
ATOM 1429 C CA . VAL A 1 178 ? 16.292 -1.651 -16.664 1.00 91.94 178 VAL A CA 1
ATOM 1430 C C . VAL A 1 178 ? 15.559 -0.879 -17.758 1.00 91.94 178 VAL A C 1
ATOM 1432 O O . VAL A 1 178 ? 14.648 -0.115 -17.445 1.00 91.94 178 VAL A O 1
ATOM 1435 N N . ASP A 1 179 ? 15.879 -1.135 -19.024 1.00 91.88 179 ASP A N 1
ATOM 1436 C CA . ASP A 1 179 ? 15.287 -0.415 -20.152 1.00 91.88 179 ASP A CA 1
ATOM 1437 C C . ASP A 1 179 ? 13.770 -0.660 -20.261 1.00 91.88 179 ASP A C 1
ATOM 1439 O O . ASP A 1 179 ? 13.006 0.283 -20.461 1.00 91.88 179 ASP A O 1
ATOM 1443 N N . GLN A 1 180 ? 13.302 -1.896 -20.036 1.00 90.62 180 GLN A N 1
ATOM 1444 C CA . GLN A 1 180 ? 11.871 -2.237 -20.038 1.00 90.62 180 GLN A CA 1
ATOM 1445 C C . GLN A 1 180 ? 11.083 -1.519 -18.930 1.00 90.62 180 GLN A C 1
ATOM 1447 O O . GLN A 1 180 ? 9.949 -1.088 -19.151 1.00 90.62 180 GLN A O 1
ATOM 1452 N N . VAL A 1 181 ? 11.661 -1.378 -17.733 1.00 92.00 181 VAL A N 1
ATOM 1453 C CA . VAL A 1 181 ? 11.024 -0.642 -16.629 1.00 92.00 181 VAL A CA 1
ATOM 1454 C C . VAL A 1 181 ? 11.010 0.861 -16.908 1.00 92.00 181 VAL A C 1
ATOM 1456 O O . VAL A 1 181 ? 9.997 1.510 -16.639 1.00 92.00 181 VAL A O 1
ATOM 1459 N N . LEU A 1 182 ? 12.093 1.416 -17.462 1.00 93.56 182 LEU A N 1
ATOM 1460 C CA . LEU A 1 182 ? 12.163 2.832 -17.833 1.00 93.56 182 LEU A CA 1
ATOM 1461 C C . LEU A 1 182 ? 11.144 3.176 -18.929 1.00 93.56 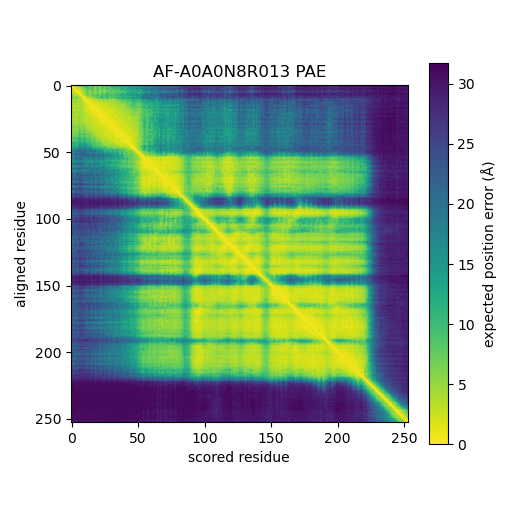182 LEU A C 1
ATOM 1463 O O . LEU A 1 182 ? 10.388 4.130 -18.757 1.00 93.56 182 LEU A O 1
ATOM 1467 N N . ASP A 1 183 ? 11.049 2.364 -19.987 1.00 91.62 183 ASP A N 1
ATOM 1468 C CA . ASP A 1 183 ? 10.057 2.532 -21.061 1.00 91.62 183 ASP A CA 1
ATOM 1469 C C . ASP A 1 183 ? 8.614 2.442 -20.533 1.00 91.62 183 ASP A C 1
ATOM 1471 O O . ASP A 1 183 ? 7.761 3.283 -20.837 1.00 91.62 183 ASP A O 1
ATOM 1475 N N . ALA A 1 184 ? 8.341 1.474 -19.650 1.00 90.38 184 ALA A N 1
ATOM 1476 C CA . ALA A 1 184 ? 7.049 1.379 -18.978 1.00 90.38 184 ALA A CA 1
ATOM 1477 C C . ALA A 1 184 ? 6.744 2.636 -18.141 1.00 90.38 184 ALA A C 1
ATOM 1479 O O . ALA A 1 184 ? 5.605 3.112 -18.142 1.00 90.38 184 ALA A O 1
ATOM 1480 N N . GLY A 1 185 ? 7.755 3.192 -17.468 1.00 90.75 185 GLY A N 1
ATOM 1481 C CA . GLY A 1 185 ? 7.688 4.461 -16.747 1.00 90.75 185 GLY A CA 1
ATOM 1482 C C . GLY A 1 185 ? 7.349 5.651 -17.644 1.00 90.75 185 GLY A C 1
ATOM 1483 O O . GLY A 1 185 ? 6.463 6.437 -17.298 1.00 90.75 185 GLY A O 1
ATOM 1484 N N . CYS A 1 186 ? 7.961 5.744 -18.830 1.00 90.62 186 CYS A N 1
ATOM 1485 C CA . CYS A 1 186 ? 7.600 6.745 -19.835 1.00 90.62 186 CYS A CA 1
ATOM 1486 C C . CYS A 1 186 ? 6.109 6.647 -20.177 1.00 90.62 186 CYS A C 1
ATOM 1488 O O . CYS A 1 186 ? 5.395 7.650 -20.118 1.00 90.62 186 CYS A O 1
ATOM 1490 N N . GLY A 1 187 ? 5.611 5.440 -20.450 1.00 87.44 187 GLY A N 1
ATOM 1491 C CA . GLY A 1 187 ? 4.196 5.220 -20.751 1.00 87.44 187 GLY A CA 1
ATOM 1492 C C . GLY A 1 187 ? 3.250 5.637 -19.614 1.00 87.44 187 GLY A C 1
ATOM 1493 O O . GLY A 1 187 ? 2.157 6.139 -19.878 1.00 87.44 187 GLY A O 1
ATOM 1494 N N . VAL A 1 188 ? 3.652 5.468 -18.348 1.00 87.81 188 VAL A N 1
ATOM 1495 C CA . VAL A 1 188 ? 2.878 5.936 -17.179 1.00 87.81 188 VAL A CA 1
ATOM 1496 C C . VAL A 1 188 ? 2.801 7.461 -17.139 1.00 87.81 188 VAL A C 1
ATOM 1498 O O . VAL A 1 188 ? 1.714 8.013 -16.955 1.00 87.81 188 VAL A O 1
ATOM 1501 N N . ASN A 1 189 ? 3.927 8.137 -17.364 1.00 90.12 189 ASN A N 1
ATOM 1502 C CA . ASN A 1 189 ? 4.009 9.596 -17.322 1.00 90.12 189 ASN A CA 1
ATOM 1503 C C . ASN A 1 189 ? 3.196 10.255 -18.450 1.00 90.12 189 ASN A C 1
ATOM 1505 O O . ASN A 1 189 ? 2.453 11.204 -18.200 1.00 90.12 189 ASN A O 1
ATOM 1509 N N . HIS A 1 190 ? 3.246 9.711 -19.669 1.00 84.81 190 HIS A N 1
ATOM 1510 C CA . HIS A 1 190 ? 2.506 10.261 -20.816 1.00 84.81 190 HIS A CA 1
ATOM 1511 C C . HIS A 1 190 ? 0.989 10.056 -20.726 1.00 84.81 190 HIS A C 1
ATOM 1513 O O . HIS A 1 190 ? 0.225 10.829 -21.298 1.00 84.81 190 HIS A O 1
ATOM 1519 N N . ARG A 1 191 ? 0.517 9.056 -19.971 1.00 80.81 191 ARG A N 1
ATOM 1520 C CA . ARG A 1 191 ? -0.922 8.841 -19.731 1.00 80.81 191 ARG A CA 1
ATOM 1521 C C . ARG A 1 191 ? -1.547 9.869 -18.781 1.00 80.81 191 ARG A C 1
ATOM 1523 O O . ARG A 1 191 ? -2.745 9.781 -18.519 1.00 80.81 191 ARG A O 1
ATOM 1530 N N . GLY A 1 192 ? -0.767 10.824 -18.267 1.00 68.44 192 GLY A N 1
ATOM 1531 C CA . GLY A 1 192 ? -1.267 11.891 -17.401 1.00 68.44 192 GLY A CA 1
ATOM 1532 C C . GLY A 1 192 ? -1.696 11.391 -16.022 1.00 68.44 192 GLY A C 1
ATOM 1533 O O . GLY A 1 192 ? -2.669 11.891 -15.458 1.00 68.44 192 GLY A O 1
ATOM 1534 N N . SER A 1 193 ? -1.006 10.377 -15.487 1.00 70.94 193 SER A N 1
ATOM 1535 C CA . SER A 1 193 ? -1.222 9.939 -14.106 1.00 70.94 193 SER A CA 1
ATOM 1536 C C . SER A 1 193 ? -0.978 11.100 -13.134 1.00 70.94 193 SER A C 1
ATOM 1538 O O . SER A 1 193 ? -0.104 11.935 -13.352 1.00 70.94 193 SER A O 1
ATOM 1540 N N . GLN A 1 194 ? -1.721 11.133 -12.022 1.00 78.31 194 GLN A N 1
ATOM 1541 C CA . GLN A 1 194 ? -1.484 12.084 -10.924 1.00 78.31 194 GLN A CA 1
ATOM 1542 C C . GLN A 1 194 ? -0.065 11.948 -10.339 1.00 78.31 194 GLN A C 1
ATOM 1544 O O . GLN A 1 194 ? 0.451 12.879 -9.723 1.00 78.31 194 GLN A O 1
ATOM 1549 N N . TYR A 1 195 ? 0.544 10.779 -10.521 1.00 82.50 195 TYR A N 1
ATOM 1550 C CA . TYR A 1 195 ? 1.832 10.408 -9.969 1.00 82.50 195 TYR A CA 1
ATOM 1551 C C . TYR A 1 195 ? 2.861 10.216 -11.079 1.00 82.50 195 TYR A C 1
ATOM 1553 O O . TYR A 1 195 ? 2.577 9.550 -12.077 1.00 82.50 195 TYR A O 1
ATOM 1561 N N . VAL A 1 196 ? 4.058 10.765 -10.875 1.00 88.44 196 VAL A N 1
ATOM 1562 C CA . VAL A 1 196 ? 5.154 10.743 -11.849 1.00 88.44 196 VAL A CA 1
ATOM 1563 C C . VAL A 1 196 ? 6.148 9.654 -11.471 1.00 88.44 196 VAL A C 1
ATOM 1565 O O . VAL A 1 196 ? 6.620 9.589 -10.340 1.00 88.44 196 VAL A O 1
ATOM 1568 N N . PHE A 1 197 ? 6.468 8.790 -12.426 1.00 90.44 197 PHE A N 1
ATOM 1569 C CA . PHE A 1 197 ? 7.570 7.851 -12.305 1.00 90.44 197 PHE A CA 1
ATOM 1570 C C . PHE A 1 197 ? 8.890 8.574 -12.582 1.00 90.44 197 PHE A C 1
ATOM 1572 O O . PHE A 1 197 ? 9.060 9.160 -13.652 1.00 90.44 197 PHE A O 1
ATOM 1579 N N . GLN A 1 198 ? 9.829 8.508 -11.640 1.00 91.25 198 GLN A N 1
ATOM 1580 C CA . GLN A 1 198 ? 11.162 9.081 -11.795 1.00 91.25 198 GLN A CA 1
ATOM 1581 C C . GLN A 1 198 ? 12.201 8.209 -11.087 1.00 91.25 198 GLN A C 1
ATOM 1583 O O . GLN A 1 198 ? 11.989 7.762 -9.961 1.00 91.25 198 GLN A O 1
ATOM 1588 N N . VAL A 1 199 ? 13.334 7.986 -11.752 1.00 93.75 199 VAL A N 1
ATOM 1589 C CA . VAL A 1 199 ? 14.518 7.342 -11.169 1.00 93.75 199 VAL A CA 1
ATOM 1590 C C . VAL A 1 199 ? 15.480 8.392 -10.620 1.00 93.75 199 VAL A C 1
ATOM 1592 O O . VAL A 1 199 ? 15.569 9.498 -11.150 1.00 93.75 199 VAL A O 1
ATOM 1595 N N . THR A 1 200 ? 16.211 8.049 -9.561 1.00 93.25 200 THR A N 1
ATOM 1596 C CA . THR A 1 200 ? 17.165 8.960 -8.901 1.00 93.25 200 THR A CA 1
ATOM 1597 C C . THR A 1 200 ? 18.623 8.641 -9.221 1.00 93.25 200 THR A C 1
ATOM 1599 O O . THR A 1 200 ? 19.517 9.410 -8.874 1.00 93.25 200 THR A O 1
ATOM 1602 N N . ASP A 1 201 ? 18.891 7.482 -9.821 1.00 93.38 201 ASP A N 1
ATOM 1603 C CA . ASP A 1 201 ? 20.240 7.082 -10.212 1.00 93.38 201 ASP A CA 1
ATOM 1604 C C . ASP A 1 201 ? 20.679 7.833 -11.490 1.00 93.38 201 ASP A C 1
ATOM 1606 O O . ASP A 1 201 ? 19.974 7.739 -12.496 1.00 93.38 201 ASP A O 1
ATOM 1610 N N . PRO A 1 202 ? 21.806 8.578 -11.490 1.00 93.50 202 PRO A N 1
ATOM 1611 C CA . PRO A 1 202 ? 22.174 9.452 -12.610 1.00 93.50 202 PRO A CA 1
ATOM 1612 C C . PRO A 1 202 ? 22.327 8.739 -13.957 1.00 93.50 202 PRO A C 1
ATOM 1614 O O . PRO A 1 202 ? 21.926 9.286 -14.986 1.00 93.50 202 PRO A O 1
ATOM 1617 N N . ASP A 1 203 ? 22.868 7.519 -13.961 1.00 94.12 203 ASP A N 1
ATOM 1618 C CA . ASP A 1 203 ? 23.052 6.751 -15.194 1.00 94.12 203 ASP A CA 1
ATOM 1619 C C . ASP A 1 203 ? 21.694 6.300 -15.747 1.00 94.12 203 ASP A C 1
ATOM 1621 O O . ASP A 1 203 ? 21.450 6.358 -16.952 1.00 94.12 203 ASP A O 1
ATOM 1625 N N . GLN A 1 204 ? 20.771 5.912 -14.862 1.00 94.75 204 GLN A N 1
ATOM 1626 C CA . GLN A 1 204 ? 19.404 5.541 -15.238 1.00 94.75 204 GLN A CA 1
ATOM 1627 C C . GLN A 1 204 ? 18.576 6.748 -15.675 1.00 94.75 204 GLN A C 1
ATOM 1629 O O . GLN A 1 204 ? 17.760 6.608 -16.578 1.00 94.75 204 GLN A O 1
ATOM 1634 N N . MET A 1 205 ? 18.804 7.931 -15.095 1.00 94.81 205 MET A N 1
ATOM 1635 C CA . MET A 1 205 ? 18.188 9.179 -15.556 1.00 94.81 205 MET A CA 1
ATOM 1636 C C . MET A 1 205 ? 18.620 9.508 -16.987 1.00 94.81 205 MET A C 1
ATOM 1638 O O . MET A 1 205 ? 17.778 9.769 -17.838 1.00 94.81 205 MET A O 1
ATOM 1642 N N . ALA A 1 206 ? 19.921 9.424 -17.282 1.00 94.19 206 ALA A N 1
ATOM 1643 C CA . ALA A 1 206 ? 20.420 9.662 -18.633 1.00 94.19 206 ALA A CA 1
ATOM 1644 C C . ALA A 1 206 ? 19.859 8.647 -19.644 1.00 94.19 206 ALA A C 1
ATOM 1646 O O . ALA A 1 206 ? 19.522 9.020 -20.767 1.00 94.19 206 ALA A O 1
ATOM 1647 N N . ARG A 1 207 ? 19.725 7.370 -19.251 1.00 94.19 207 ARG A N 1
ATOM 1648 C CA . ARG A 1 207 ? 19.052 6.349 -20.072 1.00 94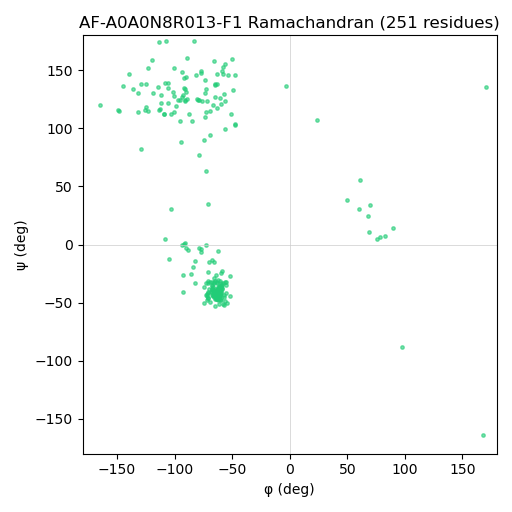.19 207 ARG A CA 1
ATOM 1649 C C . ARG A 1 207 ? 17.568 6.663 -20.267 1.00 94.19 207 ARG A C 1
ATOM 1651 O O . ARG A 1 207 ? 17.083 6.581 -21.392 1.00 94.19 207 ARG A O 1
ATOM 1658 N N . TYR A 1 208 ? 16.871 7.065 -19.204 1.00 93.69 208 TYR A N 1
ATOM 1659 C CA . TYR A 1 208 ? 15.464 7.458 -19.251 1.00 93.69 208 TYR A CA 1
ATOM 1660 C C . TYR A 1 208 ? 15.241 8.606 -20.240 1.00 93.69 208 TYR A C 1
ATOM 1662 O O . TYR A 1 208 ? 14.352 8.502 -21.072 1.00 93.69 208 TYR A O 1
ATOM 1670 N N . ASP A 1 209 ? 16.081 9.644 -20.232 1.00 92.62 209 ASP A N 1
ATOM 1671 C CA . ASP A 1 209 ? 15.960 10.783 -21.155 1.00 92.62 209 ASP A CA 1
ATOM 1672 C C . ASP A 1 209 ? 16.075 10.379 -22.637 1.00 92.62 209 ASP A C 1
ATOM 1674 O O . ASP A 1 209 ? 15.505 11.033 -23.514 1.00 92.62 209 ASP A O 1
ATOM 1678 N N . VAL A 1 210 ? 16.855 9.336 -22.941 1.00 93.12 210 VAL A N 1
ATOM 1679 C CA . VAL A 1 210 ? 16.972 8.786 -24.301 1.00 93.12 210 VAL A CA 1
ATOM 1680 C C . VAL A 1 210 ? 15.718 7.988 -24.648 1.00 93.12 210 VAL A C 1
ATOM 1682 O O . VAL A 1 210 ? 15.091 8.261 -25.669 1.00 93.12 210 VAL A O 1
ATOM 1685 N N . ILE A 1 211 ? 15.317 7.067 -23.768 1.00 91.94 211 ILE A N 1
ATOM 1686 C CA . ILE A 1 211 ? 14.129 6.224 -23.953 1.00 91.94 211 ILE A CA 1
ATOM 1687 C C . ILE A 1 211 ? 12.867 7.082 -24.080 1.00 91.94 211 ILE A C 1
ATOM 1689 O O . ILE A 1 211 ? 12.038 6.825 -24.944 1.00 91.94 211 ILE A O 1
ATOM 1693 N N . GLU A 1 212 ? 12.727 8.139 -23.281 1.00 91.25 212 GLU A N 1
ATOM 1694 C CA . GLU A 1 212 ? 11.572 9.034 -23.318 1.00 91.25 212 GLU A CA 1
ATOM 1695 C C . GLU A 1 212 ? 11.437 9.733 -24.676 1.00 91.25 212 GLU A C 1
ATOM 1697 O O . GLU A 1 212 ? 10.332 9.832 -25.214 1.00 91.25 212 GLU A O 1
ATOM 1702 N N . LYS A 1 213 ? 12.552 10.193 -25.258 1.00 88.50 213 LYS A N 1
ATOM 1703 C CA . LYS A 1 213 ? 12.554 10.816 -26.590 1.00 88.50 213 LYS A CA 1
ATOM 1704 C C . LYS A 1 213 ? 12.124 9.828 -27.665 1.00 88.50 213 LYS A C 1
ATOM 1706 O O . LYS A 1 213 ? 11.281 10.172 -28.491 1.00 88.50 213 LYS A O 1
ATOM 1711 N N . ASP A 1 214 ? 12.664 8.614 -27.630 1.00 86.31 214 ASP A N 1
ATOM 1712 C CA . ASP A 1 214 ? 12.307 7.562 -28.582 1.00 86.31 214 ASP A CA 1
ATOM 1713 C C . ASP A 1 214 ? 10.832 7.156 -28.420 1.00 86.31 214 ASP A C 1
ATOM 1715 O O . ASP A 1 214 ? 10.104 7.026 -29.404 1.00 86.31 214 ASP A O 1
ATOM 1719 N N . HIS A 1 215 ? 10.352 7.050 -27.178 1.00 84.25 215 HIS A N 1
ATOM 1720 C CA . HIS A 1 215 ? 8.962 6.743 -26.845 1.00 84.25 215 HIS A CA 1
ATOM 1721 C C . HIS A 1 215 ? 7.999 7.815 -27.380 1.00 84.25 215 HIS A C 1
ATOM 1723 O O . HIS A 1 215 ? 6.978 7.483 -27.985 1.00 84.25 215 HIS A O 1
ATOM 1729 N N . ARG A 1 216 ? 8.326 9.106 -27.218 1.00 83.69 216 ARG A N 1
ATOM 1730 C CA . ARG A 1 216 ? 7.529 10.220 -27.768 1.00 83.69 216 ARG A CA 1
ATOM 1731 C C . ARG A 1 216 ? 7.439 10.191 -29.284 1.00 83.69 216 ARG A C 1
ATOM 1733 O O . ARG A 1 216 ? 6.349 10.379 -29.823 1.00 83.69 216 ARG A O 1
ATOM 1740 N N . GLN A 1 217 ? 8.555 9.910 -29.952 1.00 81.56 217 GLN A N 1
ATOM 1741 C CA . GLN A 1 217 ? 8.598 9.787 -31.408 1.00 81.56 217 GLN A CA 1
ATOM 1742 C C . GLN A 1 217 ? 7.789 8.584 -31.897 1.00 81.56 217 GLN A C 1
ATOM 1744 O O . GLN A 1 217 ? 7.040 8.704 -32.862 1.00 81.56 217 GLN A O 1
ATOM 1749 N N . TYR A 1 218 ? 7.907 7.438 -31.224 1.00 80.31 218 TYR A N 1
ATOM 1750 C CA . TYR A 1 218 ? 7.218 6.209 -31.611 1.00 80.31 218 TYR A CA 1
ATOM 1751 C C . TYR A 1 218 ? 5.695 6.300 -31.438 1.00 80.31 218 TYR A C 1
ATOM 1753 O O . TYR A 1 218 ? 4.951 5.880 -32.323 1.00 80.31 218 TYR A O 1
ATOM 1761 N N . TYR A 1 219 ? 5.223 6.861 -30.320 1.00 76.88 219 TYR A N 1
ATOM 1762 C CA . TYR A 1 219 ? 3.789 6.982 -30.023 1.00 76.88 219 TYR A CA 1
ATOM 1763 C C . TYR A 1 219 ? 3.157 8.296 -30.509 1.00 76.88 219 TYR A C 1
ATOM 1765 O O . TYR A 1 219 ? 1.961 8.501 -30.304 1.00 76.88 219 TYR A O 1
ATOM 1773 N N . GLY A 1 220 ? 3.926 9.172 -31.165 1.00 71.38 220 GLY A N 1
ATOM 1774 C CA . GLY A 1 220 ? 3.413 10.402 -31.772 1.00 71.38 220 GLY A CA 1
ATOM 1775 C C . GLY A 1 220 ? 2.934 11.450 -30.765 1.00 71.38 220 GLY A C 1
ATOM 1776 O O . GLY A 1 220 ? 2.109 12.290 -31.109 1.00 71.38 220 GLY A O 1
ATOM 1777 N N . TYR A 1 221 ? 3.444 11.435 -29.528 1.00 66.94 221 TYR A N 1
ATOM 1778 C CA . TYR A 1 221 ? 3.087 12.437 -28.510 1.00 66.94 221 TYR A CA 1
ATOM 1779 C C . TYR A 1 221 ? 3.555 13.859 -28.866 1.00 66.94 221 TYR A C 1
ATOM 1781 O O . TYR A 1 221 ? 3.084 14.823 -28.267 1.00 66.94 221 TYR A O 1
ATOM 1789 N N . ASP A 1 222 ? 4.456 13.981 -29.844 1.00 61.88 222 ASP A N 1
ATOM 1790 C CA . ASP A 1 222 ? 4.946 15.251 -30.383 1.00 61.88 222 ASP A CA 1
ATOM 1791 C C . ASP A 1 222 ? 4.134 15.757 -31.600 1.00 61.88 222 ASP A C 1
ATOM 1793 O O . ASP A 1 222 ? 4.458 16.820 -32.140 1.00 61.88 222 ASP A O 1
ATOM 1797 N N . GLU A 1 223 ? 3.087 15.050 -32.061 1.00 51.12 223 GLU A N 1
ATOM 1798 C CA . GLU A 1 223 ? 2.215 15.596 -33.111 1.00 51.12 223 GLU A CA 1
ATOM 1799 C C . GLU A 1 223 ? 1.349 16.737 -32.543 1.00 51.12 223 GLU A C 1
ATOM 1801 O O . GLU A 1 223 ? 0.613 16.533 -31.572 1.00 51.12 223 GLU A O 1
ATOM 1806 N N . PRO A 1 224 ? 1.392 17.953 -33.123 1.00 49.31 224 PRO A N 1
ATOM 1807 C CA . PRO A 1 224 ? 0.466 19.003 -32.731 1.00 49.31 224 PRO A CA 1
ATOM 1808 C C . PRO A 1 224 ? -0.954 18.544 -33.060 1.00 49.31 224 PRO A C 1
ATOM 1810 O O . PRO A 1 224 ? -1.180 18.010 -34.146 1.00 49.31 224 PRO A O 1
ATOM 1813 N N . GLU A 1 225 ? -1.913 18.793 -32.161 1.00 44.78 225 GLU A N 1
ATOM 1814 C CA . GLU A 1 225 ? -3.338 18.681 -32.474 1.00 44.78 225 GLU A CA 1
ATOM 1815 C C . GLU A 1 225 ? -3.601 19.409 -33.799 1.00 44.78 225 GLU A C 1
ATOM 1817 O O . GLU A 1 225 ? -3.631 20.642 -33.868 1.00 44.78 225 GLU A O 1
ATOM 1822 N N . VAL A 1 226 ? -3.748 18.649 -34.886 1.00 42.75 226 VAL A N 1
ATOM 1823 C CA . VAL A 1 226 ? -4.159 19.198 -36.169 1.00 42.75 226 VAL A CA 1
ATOM 1824 C C . VAL A 1 226 ? -5.608 19.607 -35.978 1.00 42.75 226 VAL A C 1
ATOM 1826 O O . VAL A 1 226 ? -6.530 18.805 -36.113 1.00 42.75 226 VAL A O 1
ATOM 1829 N N . SER A 1 227 ? -5.808 20.876 -35.630 1.00 40.62 227 SER A N 1
ATOM 1830 C CA . SER A 1 227 ? -7.093 21.539 -35.757 1.00 40.62 227 SER A CA 1
ATOM 1831 C C . SER A 1 227 ? -7.512 21.411 -37.217 1.00 40.62 227 SER A C 1
ATOM 1833 O O . SER A 1 227 ? -7.034 22.132 -38.094 1.00 40.62 227 SER A O 1
ATOM 1835 N N . THR A 1 228 ? -8.386 20.451 -37.507 1.00 43.31 228 THR A N 1
ATOM 1836 C CA . THR A 1 228 ? -9.033 20.310 -38.808 1.00 43.31 228 THR A CA 1
ATOM 1837 C C . THR A 1 228 ? -10.080 21.410 -38.970 1.00 43.31 228 T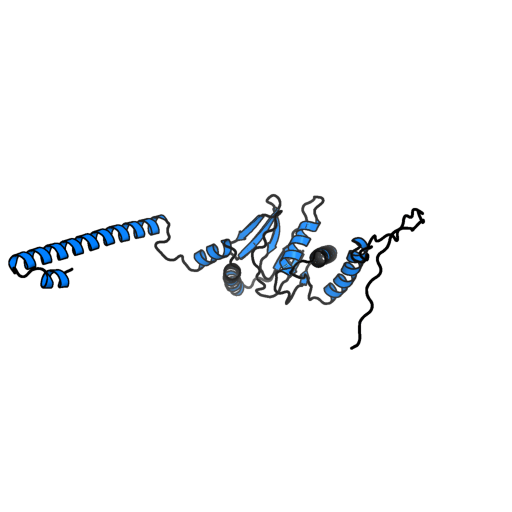HR A C 1
ATOM 1839 O O . THR A 1 228 ? -11.270 21.140 -39.101 1.00 43.31 228 THR A O 1
ATOM 1842 N N . HIS A 1 229 ? -9.652 22.671 -38.977 1.00 37.88 229 HIS A N 1
ATOM 1843 C CA . HIS A 1 229 ? -10.402 23.741 -39.614 1.00 37.88 229 HIS A CA 1
ATOM 1844 C C . HIS A 1 229 ? -9.860 23.910 -41.030 1.00 37.88 229 HIS A C 1
ATOM 1846 O O . HIS A 1 229 ? -8.942 24.678 -41.303 1.00 37.88 229 HIS A O 1
ATOM 1852 N N . SER A 1 230 ? -10.452 23.140 -41.945 1.00 34.91 230 SER A N 1
ATOM 1853 C CA . SER A 1 230 ? -10.351 23.409 -43.379 1.00 34.91 230 SER A CA 1
ATOM 1854 C C . SER A 1 230 ? -10.875 24.824 -43.656 1.00 34.91 230 SER A C 1
ATOM 1856 O O . SER A 1 230 ? -11.993 25.127 -43.230 1.00 34.91 230 SER A O 1
ATOM 1858 N N . PRO A 1 231 ? -10.151 25.695 -44.381 1.00 39.44 231 PRO A N 1
ATOM 1859 C CA . PRO A 1 231 ? -10.746 26.924 -44.872 1.00 39.44 231 PRO A CA 1
ATOM 1860 C C . PRO A 1 231 ? -11.679 26.547 -46.025 1.00 39.44 231 PRO A C 1
ATOM 1862 O O . PRO A 1 231 ? -11.243 26.099 -47.088 1.00 39.44 231 PRO A O 1
ATOM 1865 N N . ALA A 1 232 ? -12.983 26.675 -45.785 1.00 35.97 232 ALA A N 1
ATOM 1866 C CA . ALA A 1 232 ? -13.994 26.537 -46.817 1.00 35.97 232 ALA A CA 1
ATOM 1867 C C . ALA A 1 232 ? -13.697 27.537 -47.944 1.00 35.97 232 ALA A C 1
ATOM 1869 O O . ALA A 1 232 ? -13.589 28.744 -47.720 1.00 35.97 232 ALA A O 1
ATOM 1870 N N . ARG A 1 233 ? -13.548 27.011 -49.161 1.00 35.59 233 ARG A N 1
ATOM 1871 C CA . ARG A 1 233 ? -13.569 27.799 -50.391 1.00 35.59 233 ARG A CA 1
ATOM 1872 C C . ARG A 1 233 ? -14.958 28.422 -50.509 1.00 35.59 233 ARG A C 1
ATOM 1874 O O . ARG A 1 233 ? -15.947 27.700 -50.575 1.00 35.59 233 ARG A O 1
ATOM 1881 N N . HIS A 1 234 ? -15.010 29.746 -50.494 1.00 33.97 234 HIS A N 1
ATOM 1882 C CA . HIS A 1 234 ? -16.213 30.509 -50.785 1.00 33.97 234 HIS A CA 1
ATOM 1883 C C . HIS A 1 234 ? -16.304 30.669 -52.308 1.00 33.97 234 HIS A C 1
ATOM 1885 O O . HIS A 1 234 ? -15.534 31.437 -52.881 1.00 33.97 234 HIS A O 1
ATOM 1891 N N . ASP A 1 235 ? -17.218 29.942 -52.950 1.00 35.69 235 ASP A N 1
ATOM 1892 C CA . ASP A 1 235 ? -17.771 30.357 -54.243 1.00 35.69 235 ASP A CA 1
ATOM 1893 C C . ASP A 1 235 ? -19.027 31.213 -53.981 1.00 35.69 235 ASP A C 1
ATOM 1895 O O . ASP A 1 235 ? -19.742 30.959 -53.001 1.00 35.69 235 ASP A O 1
ATOM 1899 N N . PRO A 1 236 ? -19.295 32.258 -54.788 1.00 37.12 236 PRO A N 1
ATOM 1900 C CA . PRO A 1 236 ? -20.391 33.184 -54.553 1.00 37.12 236 PRO A CA 1
ATOM 1901 C C . PRO A 1 236 ? -21.667 32.688 -55.240 1.00 37.12 236 PRO A C 1
ATOM 1903 O O . PRO A 1 236 ? -21.687 32.464 -56.448 1.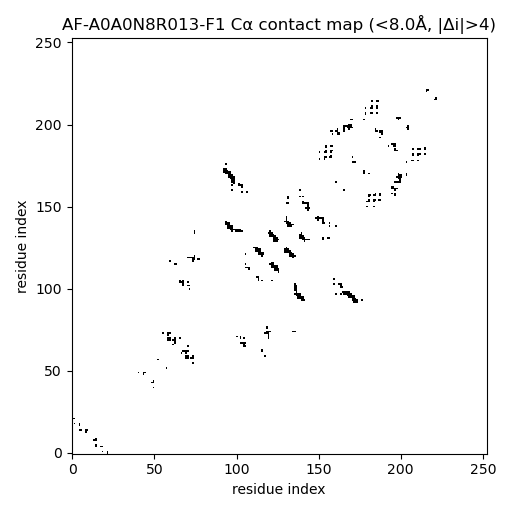00 37.12 236 PRO A O 1
ATOM 1906 N N . VAL A 1 237 ? -22.745 32.556 -54.470 1.00 36.97 237 VAL A N 1
ATOM 1907 C CA . VAL A 1 237 ? -24.110 32.451 -54.996 1.00 36.97 237 VAL A CA 1
ATOM 1908 C C . VAL A 1 237 ? -24.780 33.814 -54.854 1.00 36.97 237 VAL A C 1
ATOM 1910 O O . VAL A 1 237 ? -24.967 34.311 -53.744 1.00 36.97 237 VAL A O 1
ATOM 1913 N N . GLU A 1 238 ? -25.077 34.423 -56.001 1.00 37.22 238 GLU A N 1
ATOM 1914 C CA . GLU A 1 238 ? -26.071 35.484 -56.136 1.00 37.22 238 GLU A CA 1
ATOM 1915 C C . GLU A 1 238 ? -27.438 34.936 -55.715 1.00 37.22 238 GLU A C 1
ATOM 1917 O O . GLU A 1 238 ? -27.874 33.918 -56.243 1.00 37.22 238 GLU A O 1
ATOM 1922 N N . ASP A 1 239 ? -28.104 35.616 -54.785 1.00 38.25 239 ASP A N 1
ATOM 1923 C CA . ASP A 1 239 ? -29.528 35.925 -54.921 1.00 38.25 239 ASP A CA 1
ATOM 1924 C C . ASP A 1 239 ? -29.916 37.009 -53.902 1.00 38.25 239 ASP A C 1
ATOM 1926 O O . ASP A 1 239 ? -29.748 36.868 -52.690 1.00 38.25 239 ASP A O 1
ATOM 1930 N N . VAL A 1 240 ? -30.398 38.125 -54.443 1.00 41.78 240 VAL A N 1
ATOM 1931 C CA . VAL A 1 240 ? -30.996 39.282 -53.755 1.00 41.78 240 VAL A CA 1
ATOM 1932 C C . VAL A 1 240 ? -32.511 39.020 -53.689 1.00 41.78 240 VAL A C 1
ATOM 1934 O O . VAL A 1 240 ? -33.056 38.441 -54.631 1.00 41.78 240 VAL A O 1
ATOM 1937 N N . PRO A 1 241 ? -33.219 39.403 -52.609 1.00 43.19 241 PRO A N 1
ATOM 1938 C CA . PRO A 1 241 ? -33.957 40.667 -52.694 1.00 43.19 241 PRO A CA 1
ATOM 1939 C C . PRO A 1 241 ? -33.917 41.542 -51.430 1.00 43.19 241 PRO A C 1
ATOM 1941 O O . PRO A 1 241 ? -33.882 41.050 -50.305 1.00 43.19 241 PRO A O 1
ATOM 1944 N N . ASP A 1 242 ? -33.930 42.849 -51.706 1.00 38.22 242 ASP A N 1
ATOM 1945 C CA . ASP A 1 242 ? -34.437 44.007 -50.951 1.00 38.22 242 ASP A CA 1
ATOM 1946 C C . ASP A 1 242 ? -35.163 43.737 -49.614 1.00 38.22 242 ASP A C 1
ATOM 1948 O O . ASP A 1 242 ? -36.063 42.904 -49.539 1.00 38.22 242 ASP A O 1
ATOM 1952 N N . ASP A 1 243 ? -34.866 44.516 -48.565 1.00 39.50 243 ASP A N 1
ATOM 1953 C CA . ASP A 1 243 ? -35.596 45.770 -48.286 1.00 39.50 243 ASP A CA 1
ATOM 1954 C C . ASP A 1 243 ? -35.230 46.358 -46.898 1.00 39.50 243 ASP A C 1
ATOM 1956 O O . ASP A 1 243 ? -35.121 45.658 -45.890 1.00 39.50 243 ASP A O 1
ATOM 1960 N N . ASP A 1 244 ? -35.013 47.671 -46.901 1.00 44.88 244 ASP A N 1
ATOM 1961 C CA . ASP A 1 244 ? -35.091 48.678 -45.837 1.00 44.88 244 ASP A CA 1
ATOM 1962 C C . ASP A 1 244 ? -34.951 48.308 -44.338 1.00 44.88 244 ASP A C 1
ATOM 1964 O O . ASP A 1 244 ? -35.907 47.948 -43.647 1.00 44.88 244 ASP A O 1
ATOM 1968 N N . TYR A 1 245 ? -33.801 48.676 -43.747 1.00 45.91 245 TYR A N 1
ATOM 1969 C CA . TYR A 1 245 ? -33.787 49.218 -42.379 1.00 45.91 245 TYR A CA 1
ATOM 1970 C C . TYR A 1 245 ? -32.657 50.237 -42.160 1.00 45.91 245 TYR A C 1
ATOM 1972 O O . TYR A 1 245 ? -31.469 49.911 -42.176 1.00 45.91 245 TYR A O 1
ATOM 1980 N N . GLN A 1 246 ? -33.033 51.493 -41.913 1.00 49.84 246 GLN A N 1
ATOM 1981 C CA . GLN A 1 246 ? -32.122 52.613 -41.671 1.00 49.84 246 GLN A CA 1
ATOM 1982 C C . GLN A 1 246 ? -32.133 52.986 -40.173 1.00 49.84 246 GLN A C 1
ATOM 1984 O O . GLN A 1 246 ? -33.196 53.308 -39.639 1.00 49.84 246 GLN A O 1
ATOM 1989 N N . PRO A 1 247 ? -30.993 52.968 -39.454 1.00 50.88 247 PRO A N 1
ATOM 1990 C CA . PRO A 1 247 ? -30.966 53.300 -38.029 1.00 50.88 247 PRO A CA 1
ATOM 1991 C C . PRO A 1 247 ? -30.951 54.826 -37.778 1.00 50.88 247 PRO A C 1
ATOM 1993 O O . PRO A 1 247 ? -30.345 55.577 -38.553 1.00 50.88 247 PRO A O 1
ATOM 1996 N N . PRO A 1 248 ? -31.585 55.320 -36.694 1.00 52.69 248 PRO A N 1
ATOM 1997 C CA . PRO A 1 248 ? -31.715 56.752 -36.432 1.00 52.69 248 PRO A CA 1
ATOM 1998 C C . PRO A 1 248 ? -30.393 57.384 -35.969 1.00 52.69 248 PRO A C 1
ATOM 2000 O O . PRO A 1 248 ? -29.635 56.805 -35.191 1.00 52.69 248 PRO A O 1
ATOM 2003 N N . ARG A 1 249 ? -30.126 58.610 -36.442 1.00 56.41 249 ARG A N 1
ATOM 2004 C CA . ARG A 1 249 ? -28.958 59.423 -36.058 1.00 56.41 249 ARG A CA 1
ATOM 2005 C C . ARG A 1 249 ? -29.156 60.054 -34.668 1.00 56.41 249 ARG A C 1
ATOM 2007 O O . ARG A 1 249 ? -30.286 60.404 -34.328 1.00 56.41 249 ARG A O 1
ATOM 2014 N N . PRO A 1 250 ? -28.082 60.253 -33.883 1.00 48.88 250 PRO A N 1
ATOM 2015 C CA . PRO A 1 250 ? -28.186 60.804 -32.536 1.00 48.88 250 PRO A CA 1
ATOM 2016 C C . PRO A 1 250 ? -28.497 62.307 -32.572 1.00 48.88 250 PRO A C 1
ATOM 2018 O O . PRO A 1 250 ? -27.823 63.068 -33.267 1.00 48.88 250 PRO A O 1
ATOM 2021 N N . PHE A 1 251 ? -29.501 62.740 -31.805 1.00 42.97 251 PHE A N 1
ATOM 2022 C CA . PHE A 1 251 ? -29.745 64.157 -31.537 1.00 42.97 251 PHE A CA 1
ATOM 2023 C C . PHE A 1 251 ? -28.800 64.650 -30.436 1.00 42.97 251 PHE A C 1
ATOM 2025 O O . PHE A 1 251 ? -28.747 64.086 -29.345 1.00 42.97 251 PHE A O 1
ATOM 2032 N N . VAL A 1 252 ? -28.065 65.716 -30.749 1.00 40.00 252 VAL A N 1
ATOM 2033 C CA . VAL A 1 252 ? -27.382 66.592 -29.794 1.00 40.00 252 VAL A CA 1
ATOM 2034 C C . VAL A 1 252 ? -28.305 67.791 -29.575 1.00 40.00 252 VAL A C 1
ATOM 2036 O O . VAL A 1 252 ? -28.684 68.442 -30.551 1.00 40.00 252 VAL A O 1
ATOM 2039 N N . GLY A 1 253 ? -28.665 68.056 -28.318 1.00 41.03 253 GLY A N 1
ATOM 2040 C CA . GLY A 1 253 ? -29.524 69.163 -27.888 1.00 41.03 253 GLY A CA 1
ATOM 2041 C C . GLY A 1 253 ? -30.211 68.854 -26.572 1.00 41.03 253 GLY A C 1
ATOM 2042 O O . GLY A 1 253 ? -31.306 68.261 -26.636 1.00 41.03 253 GLY A O 1
#

pLDDT: mean 78.09, std 17.03, range [33.97, 95.88]

Nearest PDB structures (foldseek):
  4ypi-assembly2_A  TM=5.265E-01  e=3.660E+00  Ebola virus - Mayinga, Zaire, 1976

Mean predicted aligned error: 15.15 Å

Secondary structure (DSSP, 8-state):
-HHHHHHH---HHHHHHHHHHHHHHHHHHHHHHHHHHHHHHHHHHHTT-SSPPPHHHHHHHHHHTT-HHHHHHHHHHHHHHHTTS--------SEEE--TT--------TT-EEEE-TTS-EEEEETTEEEEEE-SSEEEEPPPPSSTTTTHHHHHHHHHHHTS--SS-EEES-HHHHHHHHHHHHHHHHTT-SS------HHHHHHHHHHHHHHHHHHTTTS-----------------------PPPPPP-